Protein AF-A0A819N882-F1 (afdb_monomer)

pLDDT: mean 78.44, std 17.98, range [22.97, 98.25]

Structure (mmCIF, N/CA/C/O backbone):
data_AF-A0A819N882-F1
#
_entry.id   AF-A0A819N882-F1
#
loop_
_atom_site.group_PDB
_atom_site.id
_atom_site.type_symbol
_atom_site.label_atom_id
_atom_site.label_alt_id
_atom_site.label_comp_id
_atom_site.label_asym_id
_atom_site.label_entity_id
_atom_site.label_seq_id
_atom_site.pdbx_PDB_ins_code
_atom_site.Cartn_x
_atom_site.Cartn_y
_atom_site.Cartn_z
_atom_site.occupancy
_atom_site.B_iso_or_equiv
_atom_site.auth_seq_id
_atom_site.auth_comp_id
_atom_site.auth_asym_id
_atom_site.auth_atom_id
_atom_site.pdbx_PDB_model_num
ATOM 1 N N . MET A 1 1 ? -9.195 -19.813 4.297 1.00 57.97 1 MET A N 1
ATOM 2 C CA . MET A 1 1 ? -9.109 -19.210 5.647 1.00 57.97 1 MET A CA 1
ATOM 3 C C . MET A 1 1 ? -8.826 -17.709 5.581 1.00 57.97 1 MET A C 1
ATOM 5 O O . MET A 1 1 ? -9.577 -16.969 6.198 1.00 57.97 1 MET A O 1
ATOM 9 N N . ALA A 1 2 ? -7.842 -17.235 4.798 1.00 66.06 2 ALA A N 1
ATOM 10 C CA . ALA A 1 2 ? -7.566 -15.794 4.659 1.00 66.06 2 ALA A CA 1
ATOM 11 C C . ALA A 1 2 ? -8.771 -14.936 4.211 1.00 66.06 2 ALA A C 1
ATOM 13 O O . ALA A 1 2 ? -8.991 -13.882 4.794 1.00 66.06 2 ALA A O 1
ATOM 14 N N . HIS A 1 3 ? -9.612 -15.369 3.263 1.00 70.88 3 HIS A N 1
ATOM 15 C CA . HIS A 1 3 ? -10.780 -14.559 2.854 1.00 70.88 3 HIS A CA 1
ATOM 16 C C . HIS A 1 3 ? -11.745 -14.246 4.013 1.00 70.88 3 HIS A C 1
ATOM 18 O O . HIS A 1 3 ? -12.252 -13.133 4.123 1.00 70.88 3 HIS A O 1
ATOM 24 N N . TYR A 1 4 ? -11.980 -15.214 4.908 1.00 74.62 4 TYR A N 1
ATOM 25 C CA . TYR A 1 4 ? -12.870 -15.045 6.058 1.00 74.62 4 TYR A CA 1
ATOM 26 C C . TYR A 1 4 ? -12.311 -14.001 7.028 1.00 74.62 4 TYR A C 1
ATOM 28 O O . TYR A 1 4 ? -13.056 -13.189 7.573 1.00 74.62 4 TYR A O 1
ATOM 36 N N . ILE A 1 5 ? -10.984 -13.993 7.179 1.00 75.94 5 ILE A N 1
ATOM 37 C CA . ILE A 1 5 ? -10.234 -13.035 7.990 1.00 75.94 5 ILE A CA 1
ATOM 38 C C . ILE A 1 5 ? -10.440 -11.612 7.464 1.00 75.94 5 ILE A C 1
ATOM 40 O O . ILE A 1 5 ? -10.918 -10.757 8.209 1.00 75.94 5 ILE A O 1
ATOM 44 N N . TYR A 1 6 ? -10.150 -11.373 6.183 1.00 81.06 6 TYR A N 1
ATOM 45 C CA . TYR A 1 6 ? -10.318 -10.054 5.567 1.00 81.06 6 TYR A CA 1
ATOM 46 C C . TYR A 1 6 ? -11.762 -9.562 5.665 1.00 81.06 6 TYR A C 1
ATOM 48 O O . TYR A 1 6 ? -11.994 -8.449 6.126 1.00 81.06 6 TYR A O 1
ATOM 56 N N . ARG A 1 7 ? -12.744 -10.418 5.355 1.00 82.62 7 ARG A N 1
ATOM 57 C CA . ARG A 1 7 ? -14.161 -10.041 5.443 1.00 82.62 7 ARG A CA 1
ATOM 58 C C . ARG A 1 7 ? -14.577 -9.644 6.861 1.00 82.62 7 ARG A C 1
ATOM 60 O O . ARG A 1 7 ? -15.365 -8.721 7.025 1.00 82.62 7 ARG A O 1
ATOM 67 N N . LYS A 1 8 ? -14.078 -10.328 7.895 1.00 83.25 8 LYS A N 1
ATOM 68 C CA . LYS A 1 8 ? -14.374 -9.958 9.288 1.00 83.25 8 LYS A CA 1
ATOM 69 C C . LYS A 1 8 ? -13.733 -8.630 9.675 1.00 83.25 8 LYS A C 1
ATOM 71 O O . LYS A 1 8 ? -14.402 -7.835 10.320 1.00 83.25 8 LYS A O 1
ATOM 76 N N . ILE A 1 9 ? -12.495 -8.378 9.249 1.00 84.94 9 ILE A N 1
ATOM 77 C CA . ILE A 1 9 ? -11.805 -7.104 9.494 1.00 84.94 9 ILE A CA 1
ATOM 78 C C . ILE A 1 9 ? -12.543 -5.949 8.807 1.00 84.94 9 ILE A C 1
ATOM 80 O O . ILE A 1 9 ? -12.793 -4.930 9.435 1.00 84.94 9 ILE A O 1
ATOM 84 N N . PHE A 1 10 ? -12.940 -6.120 7.545 1.00 86.75 10 PHE A N 1
ATOM 85 C CA . PHE A 1 10 ? -13.600 -5.074 6.752 1.00 86.75 10 PHE A CA 1
ATOM 86 C C . PHE A 1 10 ? -15.014 -4.735 7.233 1.00 86.75 10 PHE A C 1
ATOM 88 O O . PHE A 1 10 ? -15.535 -3.681 6.899 1.00 86.75 10 PHE A O 1
ATOM 95 N N . LYS A 1 11 ? -15.623 -5.587 8.065 1.00 87.94 11 LYS A N 1
ATOM 96 C CA . LYS A 1 11 ? -16.906 -5.305 8.728 1.00 87.94 11 LYS A CA 1
ATOM 97 C C . LYS A 1 11 ? -16.775 -4.479 10.010 1.00 87.94 11 LYS A C 1
ATOM 99 O O . LYS A 1 11 ? -17.790 -4.145 10.617 1.00 87.94 11 LYS A O 1
ATOM 104 N N . LEU A 1 12 ? -15.558 -4.182 10.461 1.00 83.50 12 LEU A N 1
ATOM 105 C CA . LEU A 1 12 ? -15.331 -3.384 11.662 1.00 83.50 12 LEU A CA 1
ATOM 106 C C . LEU A 1 12 ? -15.483 -1.898 11.323 1.00 83.50 12 LEU A C 1
ATOM 108 O O . LEU A 1 12 ? -14.520 -1.249 10.932 1.00 83.50 12 LEU A O 1
ATOM 112 N N . SER A 1 13 ? -16.689 -1.362 11.510 1.00 83.75 13 SER A N 1
ATOM 113 C CA . SER A 1 13 ? -17.080 -0.001 11.104 1.00 83.75 13 SER A CA 1
ATOM 114 C C . SER A 1 13 ? -16.329 1.144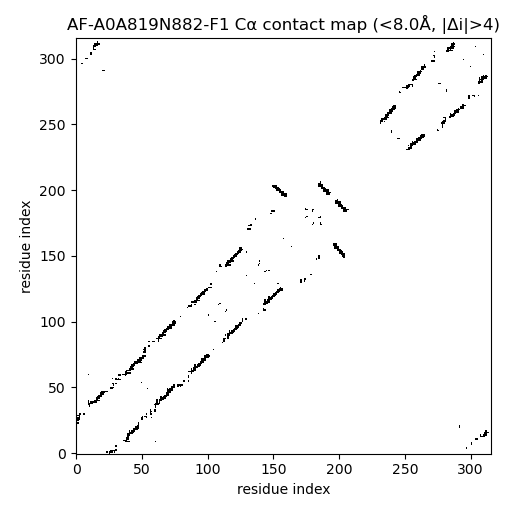 11.792 1.00 83.75 13 SER A C 1
ATOM 116 O O . SER A 1 13 ? -16.436 2.289 11.364 1.00 83.75 13 SER A O 1
ATOM 118 N N . ALA A 1 14 ? -15.614 0.868 12.883 1.00 80.25 14 ALA A N 1
ATOM 119 C CA . ALA A 1 14 ? -14.798 1.866 13.570 1.00 80.25 14 ALA A CA 1
ATOM 120 C C . ALA A 1 14 ? -13.316 1.820 13.160 1.00 80.25 14 ALA A C 1
ATOM 122 O O . ALA A 1 14 ? -12.533 2.700 13.524 1.00 80.25 14 ALA A O 1
ATOM 123 N N . LEU A 1 15 ? -12.907 0.798 12.402 1.00 82.12 15 LEU A N 1
ATOM 124 C CA . LEU A 1 15 ? -11.513 0.595 12.045 1.00 82.12 15 LEU A CA 1
ATOM 125 C C . LEU A 1 15 ? -11.148 1.490 10.858 1.00 82.12 15 LEU A C 1
ATOM 127 O O . LEU A 1 15 ? -11.418 1.150 9.711 1.00 82.12 15 LEU A O 1
ATOM 131 N N . LYS A 1 16 ? -10.508 2.628 11.134 1.00 86.69 16 LYS A N 1
ATOM 132 C CA . LYS A 1 16 ? -10.004 3.553 10.099 1.00 86.69 16 LYS A CA 1
ATOM 133 C C . LYS A 1 16 ? -8.600 3.222 9.604 1.00 86.69 16 LYS A C 1
ATOM 135 O O . LYS A 1 16 ? -8.236 3.535 8.479 1.00 86.69 16 LYS A O 1
ATOM 140 N N . PHE A 1 17 ? -7.799 2.575 10.437 1.00 86.94 17 PHE A N 1
ATOM 141 C CA . PHE A 1 17 ? -6.416 2.234 10.134 1.00 86.94 17 PHE A CA 1
ATOM 142 C C . PHE A 1 17 ? -6.232 0.739 10.364 1.00 86.94 17 PHE A C 1
ATOM 144 O O . PHE A 1 17 ? -6.606 0.212 11.407 1.00 86.94 17 PHE A O 1
ATOM 151 N N . CYS A 1 18 ? -5.652 0.030 9.406 1.00 85.50 18 CYS A N 1
ATOM 152 C CA . CYS A 1 18 ? -5.466 -1.406 9.491 1.00 85.50 18 CYS A CA 1
ATOM 153 C C . CYS A 1 18 ? -4.083 -1.787 8.974 1.00 85.50 18 CYS A C 1
ATOM 155 O O . CYS A 1 18 ? -3.717 -1.498 7.836 1.00 85.50 18 CYS A O 1
ATOM 157 N N . LYS A 1 19 ? -3.301 -2.469 9.812 1.00 87.81 19 LYS A N 1
ATOM 158 C CA . LYS A 1 19 ? -2.005 -3.024 9.429 1.00 87.81 19 LYS A CA 1
ATOM 159 C C . LYS A 1 19 ? -2.011 -4.525 9.650 1.00 87.81 19 LYS A C 1
ATOM 161 O O . LYS A 1 19 ? -2.085 -4.988 10.783 1.00 87.81 19 LYS A O 1
ATOM 166 N N . ILE A 1 20 ? -1.891 -5.271 8.563 1.00 82.12 20 ILE A N 1
ATOM 167 C CA . ILE A 1 20 ? -2.005 -6.721 8.543 1.00 82.12 20 ILE A CA 1
ATOM 168 C C . ILE A 1 20 ? -0.618 -7.328 8.328 1.00 82.12 20 ILE A C 1
ATOM 170 O O . ILE A 1 20 ? 0.052 -7.066 7.326 1.00 82.12 20 ILE A O 1
ATOM 174 N N . LEU A 1 21 ? -0.188 -8.136 9.296 1.00 79.19 21 LEU A N 1
ATOM 175 C CA . LEU A 1 21 ? 1.043 -8.920 9.268 1.00 79.19 21 LEU A CA 1
ATOM 176 C C . LEU A 1 21 ? 0.696 -10.334 9.733 1.00 79.19 21 LEU A C 1
ATOM 178 O O . LEU A 1 21 ? 0.565 -10.564 10.931 1.00 79.19 21 LEU A O 1
ATOM 182 N N . PHE A 1 22 ? 0.541 -11.275 8.808 1.00 69.62 22 PHE A N 1
ATOM 183 C CA . PHE A 1 22 ? 0.444 -12.687 9.175 1.00 69.62 22 PHE A CA 1
ATOM 184 C C . PHE A 1 22 ? 0.958 -13.572 8.044 1.00 69.62 22 PHE A C 1
ATOM 186 O O . PHE A 1 22 ? 0.664 -13.345 6.880 1.00 69.62 22 PHE A O 1
ATOM 193 N N . GLU A 1 23 ? 1.708 -14.616 8.361 1.00 61.41 23 GLU A N 1
ATOM 194 C CA . GLU A 1 23 ? 2.177 -15.566 7.354 1.00 61.41 23 GLU A CA 1
ATOM 195 C C . GLU A 1 23 ? 1.031 -16.511 6.972 1.00 61.41 23 GLU A C 1
ATOM 197 O O . GLU A 1 23 ? 0.845 -17.563 7.578 1.00 61.41 23 GLU A O 1
ATOM 202 N N . THR A 1 24 ? 0.212 -16.146 5.983 1.00 59.84 24 THR A N 1
ATOM 203 C CA . THR A 1 24 ? -0.726 -17.104 5.385 1.00 59.84 24 THR A CA 1
ATOM 204 C C . THR A 1 24 ? -0.191 -17.617 4.069 1.00 59.84 24 THR A C 1
ATOM 206 O O . THR A 1 24 ? 0.003 -16.850 3.132 1.00 59.84 24 THR A O 1
ATOM 209 N N . LYS A 1 25 ? -0.090 -18.944 3.968 1.00 56.81 25 LYS A N 1
ATOM 210 C CA . LYS A 1 25 ? 0.049 -19.645 2.685 1.00 56.81 25 LYS A CA 1
ATOM 211 C C . LYS A 1 25 ? -1.216 -19.558 1.816 1.00 56.81 25 LYS A C 1
ATOM 213 O O . LYS A 1 25 ? -1.176 -19.951 0.662 1.00 56.81 25 LYS A O 1
ATOM 218 N N . SER A 1 26 ? -2.349 -19.112 2.374 1.00 55.88 26 SER A N 1
ATOM 219 C CA . SER A 1 26 ? -3.623 -19.023 1.652 1.00 55.88 26 SER A CA 1
ATOM 220 C C . SER A 1 26 ? -3.826 -17.647 1.021 1.00 55.88 26 SER A C 1
ATOM 222 O O . SER A 1 26 ? -3.850 -16.650 1.746 1.00 55.88 26 SER A O 1
ATOM 224 N N . ASN A 1 27 ? -4.046 -17.630 -0.290 1.00 57.09 27 ASN A N 1
ATOM 225 C CA . ASN A 1 27 ? -4.221 -16.431 -1.105 1.00 57.09 27 ASN A CA 1
ATOM 226 C C . ASN A 1 27 ? -5.558 -15.701 -0.851 1.00 57.09 27 ASN A C 1
ATOM 228 O O . ASN A 1 27 ? -6.540 -16.296 -0.386 1.00 57.09 27 ASN A O 1
ATOM 232 N N . ILE A 1 28 ? -5.599 -14.407 -1.197 1.00 62.56 28 ILE A N 1
ATOM 233 C CA . ILE A 1 28 ? -6.812 -13.560 -1.178 1.00 62.56 28 ILE A CA 1
ATOM 234 C C . ILE A 1 28 ? -7.793 -13.932 -2.295 1.00 62.56 28 ILE A C 1
ATOM 236 O O . ILE A 1 28 ? -8.952 -13.550 -2.221 1.00 62.56 28 ILE A O 1
ATOM 240 N N . ASP A 1 29 ? -7.398 -14.764 -3.254 1.00 59.69 29 ASP A N 1
ATOM 241 C CA . ASP A 1 29 ? -8.157 -15.145 -4.459 1.00 59.69 29 ASP A CA 1
ATOM 242 C C . ASP A 1 29 ? -9.584 -15.675 -4.169 1.00 59.69 29 ASP A C 1
ATOM 244 O O . ASP A 1 29 ? -10.457 -15.691 -5.036 1.00 59.69 29 ASP A O 1
ATOM 248 N N . SER A 1 30 ? -9.857 -16.064 -2.917 1.00 66.25 30 SER A N 1
ATOM 249 C CA . SER A 1 30 ? -11.175 -16.494 -2.427 1.00 66.25 30 SER A CA 1
ATOM 250 C C . SER A 1 30 ? -12.065 -15.386 -1.837 1.00 66.25 30 SER A C 1
ATOM 252 O O . SER A 1 30 ? -13.160 -15.690 -1.365 1.00 66.25 30 SER A O 1
ATOM 254 N N . LEU A 1 31 ? -11.641 -14.117 -1.827 1.00 68.69 31 LEU A N 1
ATOM 255 C CA . LEU A 1 31 ? -12.490 -13.000 -1.405 1.00 68.69 31 LEU A CA 1
ATOM 256 C C . LEU A 1 31 ? -13.556 -12.760 -2.492 1.00 68.69 31 LEU A C 1
ATOM 258 O O . LEU A 1 31 ? -13.184 -12.577 -3.655 1.00 68.69 31 LEU A O 1
ATOM 262 N N . PRO A 1 32 ? -14.861 -12.800 -2.176 1.00 72.44 32 PRO A N 1
ATOM 263 C CA . PRO A 1 32 ? -15.880 -12.366 -3.127 1.00 72.44 32 PRO A CA 1
ATOM 264 C C . PRO A 1 32 ? -15.749 -10.856 -3.382 1.00 72.44 32 PRO A C 1
ATOM 266 O O . PRO A 1 32 ? -15.031 -10.167 -2.663 1.00 72.44 32 PRO A O 1
ATOM 269 N N . MET A 1 33 ? -16.432 -10.339 -4.402 1.00 75.38 33 MET A N 1
ATOM 270 C CA . MET A 1 33 ? -16.606 -8.889 -4.535 1.00 75.38 33 MET A CA 1
ATOM 271 C C . MET A 1 33 ? -17.480 -8.349 -3.397 1.00 75.38 33 MET A C 1
ATOM 273 O O . MET A 1 33 ? -18.282 -9.088 -2.811 1.00 75.38 33 MET A O 1
ATOM 277 N N . SER A 1 34 ? -17.323 -7.066 -3.068 1.00 75.81 34 SER A N 1
ATOM 278 C CA . SER A 1 34 ? -18.211 -6.418 -2.108 1.00 75.81 34 SER A CA 1
ATOM 279 C C . SER A 1 34 ? -19.636 -6.338 -2.680 1.00 75.81 34 SER A C 1
ATOM 281 O O . SER A 1 34 ? -19.873 -5.832 -3.772 1.00 75.81 34 SER A O 1
ATOM 283 N N . ASN A 1 35 ? -20.614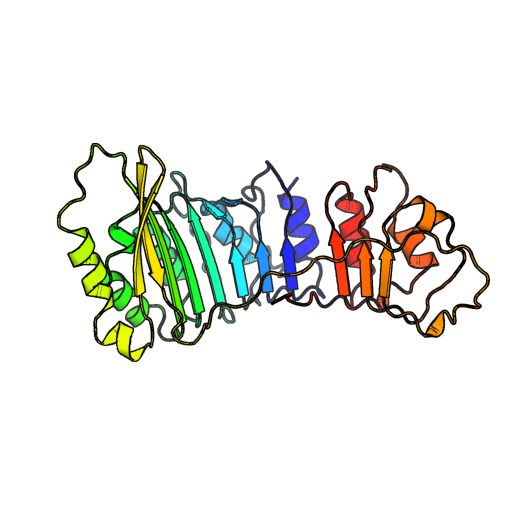 -6.851 -1.929 1.00 76.44 35 ASN A N 1
ATOM 284 C CA . ASN A 1 35 ? -22.038 -6.678 -2.233 1.00 76.44 35 ASN A CA 1
ATOM 285 C C . ASN A 1 35 ? -22.577 -5.503 -1.401 1.00 76.44 35 ASN A C 1
ATOM 287 O O . ASN A 1 35 ? -23.413 -5.708 -0.523 1.00 76.44 35 ASN A O 1
ATOM 291 N N . ASN A 1 36 ? -22.026 -4.300 -1.607 1.00 74.31 36 ASN A N 1
ATOM 292 C CA . ASN A 1 36 ? -22.302 -3.082 -0.820 1.00 74.31 36 ASN A CA 1
ATOM 293 C C . ASN A 1 36 ? -21.905 -3.162 0.672 1.00 74.31 36 ASN A C 1
ATOM 295 O O . ASN A 1 36 ? -22.331 -2.347 1.487 1.00 74.31 36 ASN A O 1
ATOM 299 N N . GLU A 1 37 ? -21.081 -4.144 1.050 1.00 81.31 37 GLU A N 1
ATOM 300 C CA . GLU A 1 37 ? -20.450 -4.210 2.372 1.00 81.31 37 GLU A CA 1
ATOM 301 C C . GLU A 1 37 ? -19.131 -3.420 2.316 1.00 81.31 37 GLU A C 1
ATOM 303 O O . GLU A 1 37 ? -18.080 -4.007 2.060 1.00 81.31 37 GLU A O 1
ATOM 308 N N . TYR A 1 38 ? -19.181 -2.099 2.511 1.00 88.38 38 TYR A N 1
ATOM 309 C CA . TYR A 1 38 ? -17.984 -1.248 2.516 1.00 88.38 38 TYR A CA 1
ATOM 310 C C . TYR A 1 38 ? -17.341 -1.161 3.902 1.00 88.38 38 TYR A C 1
ATOM 312 O O . TYR A 1 38 ? -18.007 -1.210 4.937 1.00 88.38 38 TYR A O 1
ATOM 320 N N . SER A 1 39 ? -16.021 -1.035 3.901 1.00 89.81 39 SER A N 1
ATOM 321 C CA . SER A 1 39 ? -15.175 -0.895 5.076 1.00 89.81 39 SER A CA 1
ATOM 322 C C . SER A 1 39 ? -14.885 0.574 5.356 1.00 89.81 39 SER A C 1
ATOM 324 O O . SER A 1 39 ? -14.596 1.333 4.437 1.00 89.81 39 SER A O 1
ATOM 326 N N . SER A 1 40 ? -14.837 0.944 6.635 1.00 90.75 40 SER A N 1
ATOM 327 C CA . SER A 1 40 ? -14.436 2.281 7.099 1.00 90.75 40 SER A CA 1
ATOM 328 C C . SER A 1 40 ? -12.922 2.534 7.053 1.00 90.75 40 SER A C 1
ATOM 330 O O . SER A 1 40 ? -12.448 3.531 7.597 1.00 90.75 40 SER A O 1
ATOM 332 N N . ILE A 1 41 ? -12.134 1.592 6.525 1.00 92.38 41 ILE A N 1
ATOM 333 C CA . ILE A 1 41 ? -10.670 1.674 6.538 1.00 92.38 41 ILE A CA 1
ATOM 334 C C . ILE A 1 41 ? -10.206 2.747 5.550 1.00 92.38 41 ILE A C 1
ATOM 336 O O . ILE A 1 41 ? -10.303 2.583 4.339 1.00 92.38 41 ILE A O 1
ATOM 340 N N . GLU A 1 42 ? -9.594 3.792 6.093 1.00 95.19 42 GLU A N 1
ATOM 341 C CA . GLU A 1 42 ? -8.956 4.883 5.362 1.00 95.19 42 GLU A CA 1
ATOM 342 C C . GLU A 1 42 ? -7.462 4.590 5.104 1.00 95.19 42 GLU A C 1
ATOM 344 O O . GLU A 1 42 ? -6.896 5.034 4.110 1.00 95.19 42 GLU A O 1
ATOM 349 N N . HIS A 1 43 ? -6.796 3.808 5.961 1.00 94.62 43 HIS A N 1
ATOM 350 C CA . HIS A 1 43 ? -5.368 3.490 5.832 1.00 94.62 43 HIS A CA 1
ATOM 351 C C . HIS A 1 43 ? -5.126 1.987 5.947 1.00 94.62 43 HIS A C 1
ATOM 353 O O . HIS A 1 43 ? -5.267 1.412 7.028 1.00 94.62 43 HIS A O 1
ATOM 359 N N . LEU A 1 44 ? -4.698 1.343 4.863 1.00 93.44 44 LEU A N 1
ATOM 360 C CA . LEU A 1 44 ? -4.443 -0.093 4.821 1.00 93.44 44 LEU A CA 1
ATOM 361 C C . LEU A 1 44 ? -2.976 -0.392 4.519 1.00 93.44 44 LEU A C 1
ATOM 363 O O . LEU A 1 44 ? -2.442 0.003 3.487 1.00 93.44 44 LEU A O 1
ATOM 367 N N . ALA A 1 45 ? -2.332 -1.169 5.387 1.00 92.12 45 ALA A N 1
ATOM 368 C CA . ALA A 1 45 ? -0.990 -1.689 5.170 1.00 92.12 45 ALA A CA 1
ATOM 369 C C . ALA A 1 45 ? -0.968 -3.218 5.279 1.00 92.12 45 ALA A C 1
ATOM 371 O O . ALA A 1 45 ? -1.063 -3.761 6.377 1.00 92.12 45 ALA A O 1
ATOM 372 N N . ILE A 1 46 ? -0.779 -3.925 4.168 1.00 88.81 46 ILE A N 1
ATOM 373 C CA . ILE A 1 46 ? -0.648 -5.385 4.145 1.00 88.81 46 ILE A CA 1
ATOM 374 C C . ILE A 1 46 ? 0.814 -5.748 3.905 1.00 88.81 46 ILE A C 1
ATOM 376 O O . ILE A 1 46 ? 1.412 -5.399 2.888 1.00 88.81 46 ILE A O 1
ATOM 380 N N . LYS A 1 47 ? 1.412 -6.464 4.859 1.00 86.69 47 LYS A N 1
ATOM 381 C CA . LYS A 1 47 ? 2.800 -6.932 4.756 1.00 86.69 47 LYS A CA 1
ATOM 382 C C . LYS A 1 47 ? 2.949 -8.310 4.109 1.00 86.69 47 LYS A C 1
ATOM 384 O O . LYS A 1 47 ? 4.073 -8.792 3.983 1.00 86.69 47 LYS A O 1
ATOM 389 N N . ASN A 1 48 ? 1.838 -8.917 3.727 1.00 84.50 48 ASN A N 1
ATOM 390 C CA . ASN A 1 48 ? 1.781 -10.210 3.065 1.00 84.50 48 ASN A CA 1
ATOM 391 C C . ASN A 1 48 ? 1.804 -10.028 1.545 1.00 84.50 48 ASN A C 1
ATOM 393 O O . ASN A 1 48 ? 1.647 -8.912 1.047 1.00 84.50 48 ASN A O 1
ATOM 397 N N . THR A 1 49 ? 1.958 -11.138 0.832 1.00 85.81 49 THR A N 1
ATOM 398 C CA . THR A 1 49 ? 1.822 -11.178 -0.623 1.00 85.81 49 THR A CA 1
ATOM 399 C C . THR A 1 49 ? 0.356 -11.132 -1.028 1.00 85.81 49 THR A C 1
ATOM 401 O O . THR A 1 49 ? -0.444 -11.943 -0.561 1.00 85.81 49 THR A O 1
ATOM 404 N N . ILE A 1 50 ? 0.020 -10.183 -1.899 1.00 86.62 50 ILE A N 1
ATOM 405 C CA . ILE A 1 50 ? -1.272 -10.071 -2.573 1.00 86.62 50 ILE A CA 1
ATOM 406 C C . ILE A 1 50 ? -1.058 -10.391 -4.045 1.00 86.62 50 ILE A C 1
ATOM 408 O O . ILE A 1 50 ? -0.111 -9.884 -4.641 1.00 86.62 50 ILE A O 1
ATOM 412 N N . TYR A 1 51 ? -1.911 -11.221 -4.635 1.00 87.44 51 TYR A N 1
ATOM 413 C CA . TYR A 1 51 ? -1.868 -11.448 -6.075 1.00 87.44 51 TYR A CA 1
ATOM 414 C C . TYR A 1 51 ? -2.602 -10.333 -6.806 1.00 87.44 51 TYR A C 1
ATOM 416 O O . TYR A 1 51 ? -3.577 -9.769 -6.307 1.00 87.44 51 TYR A O 1
ATOM 424 N N . PHE A 1 52 ? -2.091 -9.987 -7.980 1.00 87.38 52 PHE A N 1
ATOM 425 C CA . PHE A 1 52 ? -2.572 -8.860 -8.764 1.00 87.38 52 PHE A CA 1
ATOM 426 C C . PHE A 1 52 ? -4.046 -9.004 -9.175 1.00 87.38 52 PHE A C 1
ATOM 428 O O . PHE A 1 52 ? -4.791 -8.031 -9.158 1.00 87.38 52 PHE A O 1
ATOM 435 N N . ASP A 1 53 ? -4.498 -10.220 -9.471 1.00 84.56 53 ASP A N 1
ATOM 436 C CA . ASP A 1 53 ? -5.891 -10.551 -9.798 1.00 84.56 53 ASP A CA 1
ATOM 437 C C . ASP A 1 53 ? -6.853 -10.426 -8.600 1.00 84.56 53 ASP A C 1
ATOM 439 O O . ASP A 1 53 ? -8.049 -10.191 -8.774 1.00 84.56 53 ASP A O 1
ATOM 443 N N . ALA A 1 54 ? -6.340 -10.526 -7.374 1.00 84.69 54 ALA A N 1
ATOM 444 C CA . ALA A 1 54 ? -7.109 -10.321 -6.153 1.00 84.69 54 ALA A CA 1
ATOM 445 C C . ALA A 1 54 ? -7.206 -8.842 -5.732 1.00 84.69 54 ALA A C 1
ATOM 447 O O . ALA A 1 54 ? -7.963 -8.518 -4.811 1.00 84.69 54 ALA A O 1
ATOM 448 N N . LEU A 1 55 ? -6.455 -7.942 -6.378 1.00 88.44 55 LEU A N 1
ATOM 449 C CA . LEU A 1 55 ? -6.389 -6.531 -6.000 1.00 88.44 55 LEU A CA 1
ATOM 450 C C . LEU A 1 55 ? -7.739 -5.827 -6.171 1.00 88.44 55 LEU A C 1
ATOM 452 O O . LEU A 1 55 ? -8.187 -5.162 -5.243 1.00 88.44 55 LEU A O 1
ATOM 456 N N . ASP A 1 56 ? -8.421 -6.031 -7.300 1.00 87.12 56 ASP A N 1
ATOM 457 C CA . ASP A 1 56 ? -9.728 -5.409 -7.553 1.00 87.12 56 ASP A CA 1
ATOM 458 C C . ASP A 1 56 ? -10.759 -5.850 -6.491 1.00 87.12 56 ASP A C 1
ATOM 460 O O . ASP A 1 56 ? -11.498 -5.040 -5.933 1.00 87.12 56 ASP A O 1
ATOM 464 N N . ARG A 1 57 ? -10.741 -7.131 -6.096 1.00 86.69 57 ARG A N 1
ATOM 465 C CA . ARG A 1 57 ? -11.603 -7.641 -5.016 1.00 86.69 57 ARG A CA 1
ATOM 466 C C . ARG A 1 57 ? -11.288 -6.986 -3.684 1.00 86.69 57 ARG A C 1
ATOM 468 O O . ARG A 1 57 ? -12.210 -6.585 -2.985 1.00 86.69 57 ARG A O 1
ATOM 475 N N . LEU A 1 58 ? -10.008 -6.852 -3.338 1.00 89.31 58 LEU A N 1
ATOM 476 C CA . LEU A 1 58 ? -9.579 -6.168 -2.119 1.00 89.31 58 LEU A CA 1
ATOM 477 C C . LEU A 1 58 ? -10.070 -4.713 -2.095 1.00 89.31 58 LEU A C 1
ATOM 479 O O . LEU A 1 58 ? -10.652 -4.283 -1.102 1.00 89.31 58 LEU A O 1
ATOM 483 N N . LEU A 1 59 ? -9.853 -3.980 -3.188 1.00 90.44 59 LEU A N 1
ATOM 484 C CA . LEU A 1 59 ? -10.198 -2.564 -3.303 1.00 90.44 59 LEU A CA 1
ATOM 485 C C . LEU A 1 59 ? -11.712 -2.327 -3.323 1.00 90.44 59 LEU A C 1
ATOM 487 O O . LEU A 1 59 ? -12.159 -1.310 -2.804 1.00 90.44 59 LEU A O 1
ATOM 491 N N . SER A 1 60 ? -12.512 -3.286 -3.801 1.00 89.44 60 SER A N 1
ATOM 492 C CA . SER A 1 60 ? -13.980 -3.176 -3.804 1.00 89.44 60 SER A CA 1
ATOM 493 C C . SER A 1 60 ? -14.599 -2.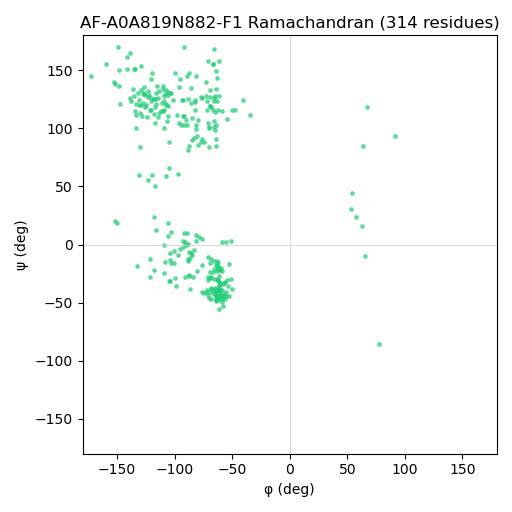982 -2.410 1.00 89.44 60 SER A C 1
ATOM 495 O O . SER A 1 60 ? -15.704 -2.455 -2.291 1.00 89.44 60 SER A O 1
ATOM 497 N N . TYR A 1 61 ? -13.903 -3.382 -1.341 1.00 90.94 61 TYR A N 1
ATOM 498 C CA . TYR A 1 61 ? -14.352 -3.173 0.039 1.00 90.94 61 TYR A CA 1
ATOM 499 C C . TYR A 1 61 ? -13.941 -1.812 0.613 1.00 90.94 61 TYR A C 1
ATOM 501 O O . TYR A 1 61 ? -14.384 -1.474 1.704 1.00 90.94 61 TYR A O 1
ATOM 509 N N . LEU A 1 62 ? -13.062 -1.060 -0.048 1.00 92.12 62 LEU A N 1
ATOM 510 C CA . LEU A 1 62 ? -12.283 0.024 0.557 1.00 92.12 62 LEU A CA 1
ATOM 511 C C . LEU A 1 62 ? -12.522 1.358 -0.170 1.00 92.12 62 LEU A C 1
ATOM 513 O O . LEU A 1 62 ? -11.583 1.997 -0.634 1.00 92.12 62 LEU A O 1
ATOM 517 N N . THR A 1 63 ? -13.778 1.783 -0.286 1.00 90.81 63 THR A N 1
ATOM 518 C CA . THR A 1 63 ? -14.157 3.012 -1.013 1.00 90.81 63 THR A CA 1
ATOM 519 C C . THR A 1 63 ? -13.634 4.293 -0.354 1.00 90.81 63 THR A C 1
ATOM 521 O O . THR A 1 63 ? -13.311 5.256 -1.044 1.00 90.81 63 THR A O 1
ATOM 524 N N . ASP A 1 64 ? -13.478 4.288 0.974 1.00 93.00 64 ASP A N 1
ATOM 525 C CA . ASP A 1 64 ? -12.968 5.429 1.751 1.00 93.00 64 ASP A CA 1
ATOM 526 C C . ASP A 1 64 ? -11.434 5.430 1.899 1.00 93.00 64 ASP A C 1
ATOM 528 O O . ASP A 1 64 ? -10.865 6.196 2.683 1.00 93.00 64 ASP A O 1
ATOM 532 N N . LEU A 1 65 ? -10.738 4.558 1.162 1.00 95.62 65 LEU A N 1
ATOM 533 C CA . LEU A 1 65 ? -9.300 4.376 1.294 1.00 95.62 65 LEU A CA 1
ATOM 534 C C . LEU A 1 65 ? -8.538 5.628 0.859 1.00 95.62 65 LEU A C 1
ATOM 536 O O . LEU A 1 65 ? -8.631 6.070 -0.281 1.00 95.62 65 LEU A O 1
ATOM 540 N N . ARG A 1 66 ? -7.714 6.149 1.765 1.00 96.88 66 ARG A N 1
ATOM 541 C CA . ARG A 1 66 ? -6.782 7.258 1.543 1.00 96.88 66 ARG A CA 1
ATOM 542 C C . ARG A 1 66 ? -5.366 6.780 1.293 1.00 96.88 66 ARG A C 1
ATOM 544 O O . ARG A 1 66 ? -4.638 7.386 0.512 1.00 96.88 66 ARG A O 1
ATOM 551 N N . GLN A 1 67 ? -4.963 5.706 1.972 1.00 97.31 67 GLN A N 1
ATOM 552 C CA . GLN A 1 67 ? -3.599 5.196 1.902 1.00 97.31 67 GLN A CA 1
ATOM 553 C C . GLN A 1 67 ? -3.558 3.680 1.758 1.00 97.31 67 GLN A C 1
ATOM 555 O O . GLN A 1 67 ? -4.097 2.951 2.592 1.00 97.31 67 GLN A O 1
ATOM 560 N N . LEU A 1 68 ? -2.831 3.204 0.748 1.00 96.69 68 LEU A N 1
ATOM 561 C CA . LEU A 1 68 ? -2.593 1.787 0.503 1.00 96.69 68 LEU A CA 1
ATOM 562 C C . LEU A 1 68 ? -1.100 1.471 0.536 1.00 96.69 68 LEU A C 1
ATOM 564 O O . LEU A 1 68 ? -0.311 2.038 -0.217 1.00 96.69 68 LEU A O 1
ATOM 568 N N . LYS A 1 69 ? -0.703 0.501 1.361 1.00 96.50 69 LYS A N 1
ATOM 569 C CA . LYS A 1 69 ? 0.664 -0.018 1.406 1.00 96.50 69 LYS A CA 1
ATOM 570 C C . LYS A 1 69 ? 0.687 -1.536 1.290 1.00 96.50 69 LYS A C 1
ATOM 572 O O . LYS A 1 69 ? 0.325 -2.231 2.236 1.00 96.50 69 LYS A O 1
ATOM 577 N N . LEU A 1 70 ? 1.177 -2.057 0.171 1.00 94.00 70 LEU A N 1
ATOM 578 C CA . LEU A 1 70 ? 1.356 -3.489 -0.063 1.00 94.00 70 LEU A CA 1
ATOM 579 C C . LEU A 1 70 ? 2.846 -3.823 -0.104 1.00 94.00 70 LEU A C 1
ATOM 581 O O . LEU A 1 70 ? 3.595 -3.282 -0.916 1.00 94.00 70 LEU A O 1
ATOM 585 N N . ARG A 1 71 ? 3.291 -4.725 0.779 1.00 91.12 71 ARG A N 1
ATOM 586 C CA . ARG A 1 71 ? 4.696 -5.165 0.803 1.00 91.12 71 ARG A CA 1
ATOM 587 C C . ARG A 1 71 ? 5.054 -6.036 -0.393 1.00 91.12 71 ARG A C 1
ATOM 589 O O . ARG A 1 71 ? 6.212 -6.026 -0.774 1.00 91.12 71 ARG A O 1
ATOM 596 N N . TYR A 1 72 ? 4.111 -6.802 -0.928 1.00 90.56 72 TYR A N 1
ATOM 597 C CA . TYR A 1 72 ? 4.321 -7.586 -2.137 1.00 90.56 72 TYR A CA 1
ATOM 598 C C . TYR A 1 72 ? 3.003 -7.658 -2.907 1.00 90.56 72 TYR A C 1
ATOM 600 O O . TYR A 1 72 ? 2.002 -8.138 -2.373 1.00 90.56 72 TYR A O 1
ATOM 608 N N . LEU A 1 73 ? 3.015 -7.179 -4.145 1.00 92.38 73 LEU A N 1
ATOM 609 C CA . LEU A 1 73 ? 1.959 -7.363 -5.130 1.00 92.38 73 LEU A CA 1
ATOM 610 C C . LEU A 1 73 ? 2.539 -8.225 -6.257 1.00 92.38 73 LEU A C 1
ATOM 612 O O . LEU A 1 73 ? 3.472 -7.792 -6.929 1.00 92.38 73 LEU A O 1
ATOM 616 N N . ALA A 1 74 ? 2.043 -9.451 -6.412 1.00 91.00 74 ALA A N 1
ATOM 617 C CA . ALA A 1 74 ? 2.620 -10.467 -7.291 1.00 91.00 74 ALA A CA 1
ATOM 618 C C . ALA A 1 74 ? 1.765 -10.711 -8.546 1.00 91.00 74 ALA A C 1
ATOM 620 O O . ALA A 1 74 ? 0.552 -10.887 -8.436 1.00 91.00 74 ALA A O 1
ATOM 621 N N . GLY A 1 75 ? 2.393 -10.755 -9.727 1.00 86.56 75 GLY A N 1
ATOM 622 C CA . GLY A 1 75 ? 1.710 -10.741 -11.032 1.00 86.56 75 GLY A CA 1
ATOM 623 C C . GLY A 1 75 ? 1.891 -11.960 -11.942 1.00 86.56 75 GLY A C 1
ATOM 624 O O . GLY A 1 75 ? 1.740 -11.821 -13.154 1.00 86.56 75 GLY A O 1
ATOM 625 N N . TYR A 1 76 ? 2.213 -13.148 -11.421 1.00 74.12 76 TYR A N 1
ATOM 626 C CA . TYR A 1 76 ? 2.501 -14.326 -12.255 1.00 74.12 76 TYR A CA 1
ATOM 627 C C . TYR A 1 76 ? 1.378 -14.662 -13.259 1.00 74.12 76 TYR A C 1
ATOM 629 O O . TYR A 1 76 ? 0.348 -15.214 -12.884 1.00 74.12 76 TYR A O 1
ATOM 637 N N . LYS A 1 77 ? 1.613 -14.413 -14.558 1.00 63.53 77 LYS A N 1
ATOM 638 C CA . LYS A 1 77 ? 0.716 -14.781 -15.679 1.00 63.53 77 LYS A CA 1
ATOM 639 C C . LYS A 1 77 ? -0.715 -14.216 -15.581 1.00 63.53 77 LYS A C 1
ATOM 641 O O . LYS A 1 77 ? -1.633 -14.774 -16.185 1.00 63.53 77 LYS A O 1
ATOM 646 N N . CYS A 1 78 ? -0.933 -13.123 -14.854 1.00 62.91 78 CYS A N 1
ATOM 647 C CA . CYS A 1 78 ? -2.285 -12.615 -14.632 1.00 62.91 78 CYS A CA 1
ATOM 648 C C . CYS A 1 78 ? -2.742 -11.688 -15.765 1.00 62.91 78 CYS A C 1
ATOM 650 O O . CYS A 1 78 ? -2.154 -10.637 -16.011 1.00 62.91 78 CYS A O 1
ATOM 652 N N . LYS A 1 79 ? -3.857 -12.044 -16.411 1.00 65.88 79 LYS A N 1
ATOM 653 C CA . LYS A 1 79 ? -4.697 -11.072 -17.118 1.00 65.88 79 LYS A CA 1
ATOM 654 C C . LYS A 1 79 ? -5.597 -10.425 -16.074 1.00 65.88 79 LYS A C 1
ATOM 656 O O . LYS A 1 79 ? -6.304 -11.139 -15.362 1.00 65.88 79 LYS A O 1
ATOM 661 N N . ARG A 1 80 ? -5.576 -9.097 -15.969 1.00 65.94 80 ARG A N 1
ATOM 662 C CA . ARG A 1 80 ? -6.521 -8.390 -15.105 1.00 65.94 80 ARG A CA 1
ATOM 663 C C . ARG A 1 80 ? -7.928 -8.662 -15.625 1.00 65.94 80 ARG A C 1
ATOM 665 O O . ARG A 1 80 ? -8.262 -8.299 -16.748 1.00 65.94 80 ARG A O 1
ATOM 672 N N . THR A 1 81 ? -8.738 -9.337 -14.822 1.00 62.50 81 THR A N 1
ATOM 673 C CA . THR A 1 81 ? -10.175 -9.422 -15.064 1.00 62.50 81 THR A CA 1
ATOM 674 C C . THR A 1 81 ? -10.775 -8.224 -14.354 1.00 62.50 81 THR A C 1
ATOM 676 O O . THR A 1 81 ? -11.180 -8.316 -13.202 1.00 62.50 81 THR A O 1
ATOM 679 N N . GLN A 1 82 ? -10.727 -7.056 -14.997 1.00 62.94 82 GLN A N 1
ATOM 680 C CA . GLN A 1 82 ? -11.375 -5.878 -14.435 1.00 62.94 82 GLN A CA 1
ATOM 681 C C . GLN A 1 82 ? -12.880 -6.149 -14.449 1.00 62.94 82 GLN A C 1
ATOM 683 O O . GLN A 1 82 ? -13.522 -6.140 -15.495 1.00 62.94 82 GLN A O 1
ATOM 688 N N . LEU A 1 83 ? -13.413 -6.516 -13.286 1.00 61.16 83 LEU A N 1
ATOM 689 C CA . LEU A 1 83 ? -14.792 -6.978 -13.158 1.00 61.16 83 LEU A CA 1
ATOM 690 C C . LEU A 1 83 ? -15.768 -5.801 -13.023 1.00 61.16 83 LEU A C 1
ATOM 692 O O . LEU A 1 83 ? -16.911 -5.948 -13.437 1.00 61.16 83 LEU A O 1
ATOM 696 N N . CYS A 1 84 ? -15.325 -4.653 -12.485 1.00 64.88 84 CYS A N 1
ATOM 697 C CA . CYS A 1 84 ? -16.073 -3.393 -12.344 1.00 64.88 84 CYS A CA 1
ATOM 698 C C . CYS A 1 84 ? -15.099 -2.203 -12.156 1.00 64.88 84 CYS A C 1
ATOM 700 O O . CYS A 1 84 ? -13.996 -2.419 -11.644 1.00 64.88 84 CYS A O 1
ATOM 702 N N . PRO A 1 85 ? -15.486 -0.959 -12.502 1.00 71.06 85 PRO A N 1
ATOM 703 C CA . PRO A 1 85 ? -14.766 0.237 -12.064 1.00 71.06 85 PRO A CA 1
ATOM 704 C C . PRO A 1 85 ? -14.843 0.350 -10.535 1.00 71.06 85 PRO A C 1
ATOM 706 O O . PRO A 1 85 ? -15.916 0.169 -9.960 1.00 71.06 85 PRO A O 1
ATOM 709 N N . ILE A 1 86 ? -13.718 0.630 -9.876 1.00 82.88 86 ILE A N 1
ATOM 710 C CA . ILE A 1 86 ? -13.664 0.837 -8.425 1.00 82.88 86 ILE A CA 1
ATOM 711 C C . ILE A 1 86 ? -13.376 2.311 -8.189 1.00 82.88 86 ILE A C 1
ATOM 713 O O . ILE A 1 86 ? -12.308 2.807 -8.541 1.00 82.88 86 ILE A O 1
ATOM 717 N N . GLU A 1 87 ? -14.328 3.017 -7.592 1.00 84.75 87 GLU A N 1
ATOM 718 C CA . GLU A 1 87 ? -14.148 4.425 -7.257 1.00 84.75 87 GLU A CA 1
ATOM 719 C C . GLU A 1 87 ? -13.329 4.563 -5.969 1.00 84.75 87 GLU A C 1
ATOM 721 O O . GLU A 1 87 ? -13.811 4.295 -4.869 1.00 84.75 87 GLU A O 1
ATOM 726 N N . LEU A 1 88 ? -12.073 4.990 -6.107 1.00 89.88 88 LEU A N 1
ATOM 727 C CA . LEU A 1 88 ? -11.155 5.264 -4.997 1.00 89.88 88 LEU A CA 1
ATOM 728 C C . LEU A 1 88 ? -10.955 6.775 -4.847 1.00 89.88 88 LEU A C 1
ATOM 730 O O . LEU A 1 88 ? -9.847 7.299 -4.954 1.00 89.88 88 LEU A O 1
ATOM 734 N N . ASN A 1 89 ? -12.061 7.486 -4.616 1.00 90.06 89 ASN A N 1
ATOM 735 C CA . ASN A 1 89 ? -12.137 8.950 -4.695 1.00 90.06 89 ASN A CA 1
ATOM 736 C C . ASN A 1 89 ? -11.217 9.686 -3.705 1.00 90.06 89 ASN A C 1
ATOM 738 O O . ASN A 1 89 ? -10.883 10.850 -3.921 1.00 90.06 89 ASN A O 1
ATOM 742 N N . TYR A 1 90 ? -10.799 9.019 -2.629 1.00 95.00 90 TYR A N 1
ATOM 743 C CA . TYR A 1 90 ? -9.968 9.609 -1.579 1.00 95.00 90 TYR A CA 1
ATOM 744 C C . TYR A 1 90 ? -8.526 9.098 -1.561 1.00 95.00 90 TYR A C 1
ATOM 746 O O . TYR A 1 90 ? -7.747 9.558 -0.722 1.00 95.00 90 TYR A O 1
ATOM 754 N N . LEU A 1 91 ? -8.159 8.178 -2.461 1.00 96.62 91 LEU A N 1
ATOM 755 C CA . LEU A 1 91 ? -6.856 7.520 -2.450 1.00 96.62 91 LEU A CA 1
ATOM 756 C C . LEU A 1 91 ? -5.754 8.495 -2.870 1.00 96.62 91 LEU A C 1
ATOM 758 O O . LEU A 1 91 ? -5.593 8.806 -4.048 1.00 96.62 91 LEU A O 1
ATOM 762 N N . SER A 1 92 ? -4.979 8.960 -1.891 1.00 97.56 92 SER A N 1
ATOM 763 C CA . SER A 1 92 ? -3.911 9.944 -2.073 1.00 97.56 92 SER A CA 1
ATOM 764 C C . SER A 1 92 ? -2.518 9.328 -2.029 1.00 97.56 92 SER A C 1
ATOM 766 O O . SER A 1 92 ? -1.620 9.830 -2.702 1.00 97.56 92 SER A O 1
ATOM 768 N N . ASP A 1 93 ? -2.309 8.259 -1.257 1.00 98.25 93 ASP A N 1
ATOM 769 C CA . ASP A 1 93 ? -0.986 7.662 -1.062 1.00 98.25 93 ASP A CA 1
ATOM 770 C C . ASP A 1 93 ? -0.969 6.173 -1.385 1.00 98.25 93 ASP A C 1
ATOM 772 O O . ASP A 1 93 ? -1.721 5.373 -0.824 1.00 98.25 93 ASP A O 1
ATOM 776 N N . ILE A 1 94 ? -0.016 5.779 -2.222 1.00 97.69 94 ILE A N 1
ATOM 777 C CA . ILE A 1 94 ? 0.179 4.395 -2.630 1.00 97.69 94 ILE A CA 1
ATOM 778 C C . ILE A 1 94 ? 1.635 3.999 -2.433 1.00 97.69 94 ILE A C 1
ATOM 780 O O . ILE A 1 94 ? 2.563 4.711 -2.813 1.00 97.69 94 ILE A O 1
ATOM 784 N N . SER A 1 95 ? 1.844 2.834 -1.826 1.00 97.69 95 SER A N 1
ATOM 785 C CA . SER A 1 95 ? 3.151 2.211 -1.673 1.00 97.69 95 SER A CA 1
ATOM 786 C C . SER A 1 95 ? 3.070 0.736 -2.043 1.00 97.69 95 SER A C 1
ATOM 788 O O . SER A 1 95 ? 2.451 -0.050 -1.329 1.00 97.69 95 SER A O 1
ATOM 790 N N . LEU A 1 96 ? 3.702 0.353 -3.146 1.00 96.94 96 LEU A N 1
ATOM 791 C CA . LEU A 1 96 ? 3.649 -1.001 -3.689 1.00 96.94 96 LEU A CA 1
ATOM 792 C C . LEU A 1 96 ? 5.065 -1.522 -3.893 1.00 96.94 96 LEU A C 1
ATOM 794 O O . LEU A 1 96 ? 5.905 -0.824 -4.449 1.00 96.94 96 LEU A O 1
ATOM 798 N N . LYS A 1 97 ? 5.325 -2.765 -3.496 1.00 95.75 97 LYS A N 1
ATOM 799 C CA . LYS A 1 97 ? 6.454 -3.514 -4.046 1.00 95.75 97 LYS A CA 1
ATOM 800 C C . LYS A 1 97 ? 5.916 -4.566 -5.012 1.00 95.75 97 LYS A C 1
ATOM 802 O O . LYS A 1 97 ? 5.217 -5.491 -4.602 1.00 95.75 97 LYS A O 1
ATOM 807 N N . LEU A 1 98 ? 6.185 -4.342 -6.287 1.00 95.44 98 LEU A N 1
ATOM 808 C CA . LEU A 1 98 ? 5.739 -5.111 -7.434 1.00 95.44 98 LEU A CA 1
ATOM 809 C C . LEU A 1 98 ? 6.711 -6.271 -7.650 1.00 95.44 98 LEU A C 1
ATOM 811 O O . LEU A 1 98 ? 7.922 -6.094 -7.553 1.00 95.44 98 LEU A O 1
ATOM 815 N N . VAL A 1 99 ? 6.174 -7.465 -7.878 1.00 92.75 99 VAL A N 1
ATOM 816 C CA . VAL A 1 99 ? 6.951 -8.695 -8.054 1.00 92.75 99 VAL A CA 1
ATOM 817 C C . VAL A 1 99 ? 6.375 -9.440 -9.254 1.00 92.75 99 VAL A C 1
ATOM 819 O O . VAL A 1 99 ? 5.211 -9.851 -9.231 1.00 92.75 99 VAL A O 1
ATOM 822 N N . PHE A 1 100 ? 7.164 -9.585 -10.320 1.00 91.25 100 PHE A N 1
ATOM 823 C CA . PHE A 1 100 ? 6.721 -10.154 -11.603 1.00 91.25 100 PHE A CA 1
ATOM 824 C C . PHE A 1 100 ? 5.482 -9.454 -12.195 1.00 91.25 100 PHE A C 1
ATOM 826 O O . PHE A 1 100 ? 4.540 -10.115 -12.634 1.00 91.25 100 PHE A O 1
ATOM 833 N N . ILE A 1 101 ? 5.450 -8.116 -12.172 1.00 92.31 101 ILE A N 1
ATOM 834 C CA . ILE A 1 101 ? 4.404 -7.305 -12.817 1.00 92.31 101 ILE A CA 1
ATOM 835 C C . ILE A 1 101 ? 5.049 -6.434 -13.886 1.00 92.31 101 ILE A C 1
ATOM 837 O O . ILE A 1 101 ? 5.764 -5.485 -13.564 1.00 92.31 101 ILE A O 1
ATOM 841 N N . TYR A 1 102 ? 4.736 -6.728 -15.145 1.00 92.38 102 TYR A N 1
ATOM 842 C CA . TYR A 1 102 ? 5.198 -5.925 -16.271 1.00 92.38 102 TYR A CA 1
ATOM 843 C C . TYR A 1 102 ? 4.632 -4.502 -16.237 1.00 92.38 102 TYR A C 1
ATOM 845 O O . TYR A 1 102 ? 3.501 -4.284 -15.785 1.00 92.38 102 TYR A O 1
ATOM 853 N N . PHE A 1 103 ? 5.395 -3.542 -16.753 1.00 93.94 103 PHE A N 1
ATOM 854 C CA . PHE A 1 103 ? 5.037 -2.128 -16.725 1.00 93.94 103 PHE A CA 1
ATOM 855 C C . PHE A 1 103 ? 3.690 -1.850 -17.383 1.00 93.94 103 PHE A C 1
ATOM 857 O O . PHE A 1 103 ? 2.877 -1.145 -16.807 1.00 93.94 103 PHE A O 1
ATOM 864 N N . ASN A 1 104 ? 3.389 -2.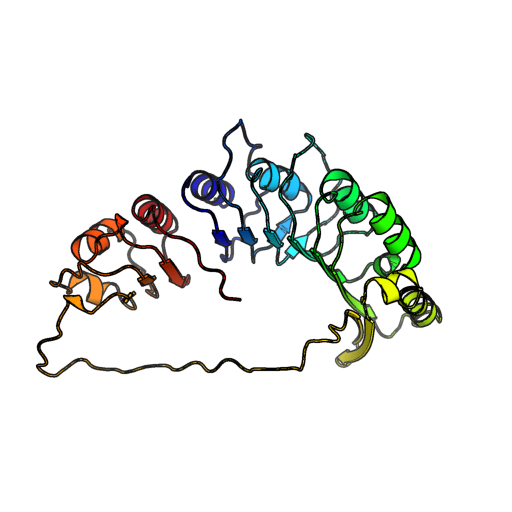460 -18.531 1.00 93.12 104 ASN A N 1
ATOM 865 C CA . ASN A 1 104 ? 2.110 -2.268 -19.225 1.00 93.12 104 ASN A CA 1
ATOM 866 C C . ASN A 1 104 ? 0.890 -2.704 -18.385 1.00 93.12 104 ASN A C 1
ATOM 868 O O . ASN A 1 104 ? -0.182 -2.104 -18.474 1.00 93.12 104 ASN A O 1
ATOM 872 N N . ILE A 1 105 ? 1.040 -3.738 -17.551 1.00 92.00 105 ILE A N 1
ATOM 873 C CA . ILE A 1 105 ? -0.012 -4.196 -16.634 1.00 92.00 105 ILE A CA 1
ATOM 874 C C . ILE A 1 105 ? -0.191 -3.178 -15.501 1.00 92.00 105 ILE A C 1
ATOM 876 O O . ILE A 1 105 ? -1.318 -2.840 -15.131 1.00 92.00 105 ILE A O 1
ATOM 880 N N . PHE A 1 106 ? 0.916 -2.674 -14.956 1.00 94.31 106 PHE A N 1
ATOM 881 C CA . PHE A 1 106 ? 0.895 -1.653 -13.914 1.00 94.31 106 PHE A CA 1
ATOM 882 C C . PHE A 1 106 ? 0.397 -0.289 -14.425 1.00 94.31 106 PHE A C 1
ATOM 884 O O . PHE A 1 106 ? -0.361 0.396 -13.743 1.00 94.31 106 PHE A O 1
ATOM 891 N N . GLU A 1 107 ? 0.748 0.077 -15.652 1.00 95.38 107 GLU A N 1
ATOM 892 C CA . GLU A 1 107 ? 0.265 1.261 -16.353 1.00 95.38 107 GLU A CA 1
ATOM 893 C C . GLU A 1 107 ? -1.262 1.239 -16.455 1.00 95.38 107 GLU A C 1
ATOM 895 O O . GLU A 1 107 ? -1.917 2.235 -16.154 1.00 95.38 107 GLU A O 1
ATOM 900 N N . GLN A 1 108 ? -1.848 0.091 -16.803 1.00 92.06 108 GLN A N 1
ATOM 901 C CA . GLN A 1 108 ? -3.301 -0.054 -16.815 1.00 92.06 108 GLN A CA 1
ATOM 902 C C . GLN A 1 108 ? -3.905 0.135 -15.414 1.00 92.06 108 GLN A C 1
ATOM 904 O O . GLN A 1 108 ? -4.934 0.787 -15.268 1.00 92.06 108 GLN A O 1
ATOM 909 N N . LEU A 1 109 ? -3.248 -0.369 -14.361 1.00 91.62 109 LEU A N 1
ATOM 910 C CA . LEU A 1 109 ? -3.690 -0.143 -12.979 1.00 91.62 109 LEU A CA 1
ATOM 911 C C . LEU A 1 109 ? -3.730 1.347 -12.619 1.00 91.62 109 LEU A C 1
ATOM 913 O O . LEU A 1 109 ? -4.706 1.788 -12.006 1.00 91.62 109 LEU A O 1
ATOM 917 N N . ILE A 1 110 ? -2.698 2.101 -13.013 1.00 94.56 110 ILE A N 1
ATOM 918 C CA . ILE A 1 110 ? -2.635 3.557 -12.849 1.00 94.56 110 ILE A CA 1
ATOM 919 C C . ILE A 1 110 ? -3.814 4.221 -13.553 1.00 94.56 110 ILE A C 1
ATOM 921 O O . ILE A 1 110 ? -4.539 4.991 -12.921 1.00 94.56 110 ILE A O 1
ATOM 925 N N . LYS A 1 111 ? -3.998 3.909 -14.842 1.00 93.31 111 LYS A N 1
ATOM 926 C CA . LYS A 1 111 ? -5.032 4.514 -15.691 1.00 93.31 111 LYS A CA 1
ATOM 927 C C . LYS A 1 111 ? -6.429 4.308 -15.127 1.00 93.31 111 LYS A C 1
ATOM 929 O O . LYS A 1 111 ? -7.258 5.193 -15.261 1.00 93.31 111 LYS A O 1
ATOM 934 N N . ASP A 1 112 ? -6.663 3.170 -14.483 1.00 90.56 112 ASP A N 1
ATOM 935 C CA . ASP A 1 112 ? -7.992 2.817 -13.998 1.00 90.56 112 ASP A CA 1
ATOM 936 C C . ASP A 1 112 ? -8.306 3.351 -12.598 1.00 90.56 112 ASP A C 1
ATOM 938 O O . ASP A 1 112 ? -9.478 3.515 -12.274 1.00 90.56 112 ASP A O 1
ATOM 942 N N . ASN A 1 113 ? -7.301 3.573 -11.739 1.00 90.56 113 ASN A N 1
ATOM 943 C CA . ASN A 1 113 ? -7.561 3.782 -10.308 1.00 90.56 113 ASN A CA 1
ATOM 944 C C . ASN A 1 113 ? -6.835 4.974 -9.668 1.00 90.56 113 ASN A C 1
ATOM 946 O O . ASN A 1 113 ? -7.206 5.367 -8.563 1.00 90.56 113 ASN A O 1
ATOM 950 N N . PHE A 1 114 ? -5.763 5.515 -10.260 1.00 93.44 114 PHE A N 1
ATOM 951 C CA . PHE A 1 114 ? -4.812 6.370 -9.522 1.00 93.44 114 PHE A CA 1
ATOM 952 C C . PHE A 1 114 ? -4.911 7.868 -9.845 1.00 93.44 114 PHE A C 1
ATOM 954 O O . PHE A 1 114 ? -4.018 8.638 -9.502 1.00 93.44 114 PHE A O 1
ATOM 961 N N . HIS A 1 115 ? -6.021 8.321 -10.428 1.00 93.69 115 HIS A N 1
ATOM 962 C CA . HIS A 1 115 ? -6.215 9.724 -10.814 1.00 93.69 115 HIS A CA 1
ATOM 963 C C . HIS A 1 115 ? -6.074 10.744 -9.670 1.00 93.69 115 HIS A C 1
ATOM 965 O O . HIS A 1 115 ? -5.615 11.865 -9.891 1.00 93.69 115 HIS A O 1
ATOM 971 N N . GLN A 1 116 ? -6.458 10.370 -8.445 1.00 95.19 116 GLN A N 1
ATOM 972 C CA . GLN A 1 116 ? -6.399 11.245 -7.264 1.00 95.19 116 GLN A CA 1
ATOM 973 C C . GLN A 1 116 ? -5.097 11.103 -6.460 1.00 95.19 116 GLN A C 1
ATOM 975 O O . GLN A 1 116 ? -4.893 11.821 -5.477 1.00 95.19 116 GLN A O 1
ATOM 980 N N . VAL A 1 117 ? -4.198 10.207 -6.877 1.00 97.31 117 VAL A N 1
ATOM 981 C CA . VAL A 1 117 ? -2.985 9.885 -6.125 1.00 97.31 117 VAL A CA 1
ATOM 982 C C . VAL A 1 117 ? -2.024 11.066 -6.146 1.00 97.31 117 VAL A C 1
ATOM 984 O O . VAL A 1 117 ? -1.638 11.574 -7.195 1.00 97.31 117 VAL A O 1
ATOM 987 N N . GLN A 1 118 ? -1.606 11.476 -4.953 1.00 97.69 118 GLN A N 1
ATOM 988 C CA . GLN A 1 118 ? -0.642 12.548 -4.727 1.00 97.69 118 GLN A CA 1
ATOM 989 C C . GLN A 1 118 ? 0.755 12.002 -4.443 1.00 97.69 118 GLN A C 1
ATOM 991 O O . GLN A 1 118 ? 1.749 12.656 -4.761 1.00 97.69 118 GLN A O 1
ATOM 996 N N . CYS A 1 119 ? 0.846 10.802 -3.868 1.00 97.44 119 CYS A N 1
ATOM 997 C CA . CYS A 1 119 ? 2.108 10.140 -3.600 1.00 97.44 119 CYS A CA 1
ATOM 998 C C . CYS A 1 119 ? 2.111 8.697 -4.100 1.00 97.44 119 CYS A C 1
ATOM 1000 O O . CYS A 1 119 ? 1.350 7.857 -3.618 1.00 97.44 119 CYS A O 1
ATOM 1002 N N . LEU A 1 120 ? 3.035 8.397 -5.009 1.00 97.88 120 LEU A N 1
ATOM 1003 C CA . LEU A 1 120 ? 3.267 7.057 -5.527 1.00 97.88 120 LEU A CA 1
ATOM 1004 C C . LEU A 1 120 ? 4.669 6.596 -5.134 1.00 97.88 120 LEU A C 1
ATOM 1006 O O . LEU A 1 120 ? 5.667 7.229 -5.471 1.00 97.88 120 LEU A O 1
ATOM 1010 N N . ARG A 1 121 ? 4.742 5.482 -4.406 1.00 97.69 121 ARG A N 1
ATOM 1011 C CA . ARG A 1 121 ? 5.992 4.813 -4.041 1.00 97.69 121 ARG A CA 1
ATOM 1012 C C . ARG A 1 121 ? 5.978 3.405 -4.595 1.00 97.69 121 ARG A C 1
ATOM 1014 O O . ARG A 1 121 ? 5.174 2.586 -4.154 1.00 97.69 121 ARG A O 1
ATOM 1021 N N . ILE A 1 122 ? 6.880 3.106 -5.510 1.00 97.31 122 ILE A N 1
ATOM 1022 C CA . ILE A 1 122 ? 6.999 1.775 -6.088 1.00 97.31 122 ILE A CA 1
ATOM 1023 C C . ILE A 1 122 ? 8.373 1.181 -5.811 1.00 97.31 122 ILE A C 1
ATOM 1025 O O . ILE A 1 122 ? 9.378 1.883 -5.700 1.00 97.31 122 ILE A O 1
ATOM 1029 N N . SER A 1 123 ? 8.412 -0.134 -5.667 1.00 96.19 123 SER A N 1
ATOM 1030 C CA . SER A 1 123 ? 9.644 -0.909 -5.715 1.00 96.19 123 SER A CA 1
ATOM 1031 C C . SER A 1 123 ? 9.433 -2.095 -6.641 1.00 96.19 123 SER A C 1
ATOM 1033 O O . SER A 1 123 ? 8.419 -2.766 -6.493 1.00 96.19 123 SER A O 1
ATOM 1035 N N . THR A 1 124 ? 10.322 -2.350 -7.588 1.00 94.69 124 THR A N 1
ATOM 1036 C CA . THR A 1 124 ? 10.150 -3.431 -8.570 1.00 94.69 124 THR A CA 1
ATOM 1037 C C . THR A 1 124 ? 11.497 -3.994 -9.005 1.00 94.69 124 THR A C 1
ATOM 1039 O O . THR A 1 124 ? 12.543 -3.430 -8.684 1.00 94.69 124 THR A O 1
ATOM 1042 N N . GLU A 1 125 ? 11.453 -5.107 -9.721 1.00 89.88 125 GLU A N 1
ATOM 1043 C CA . GL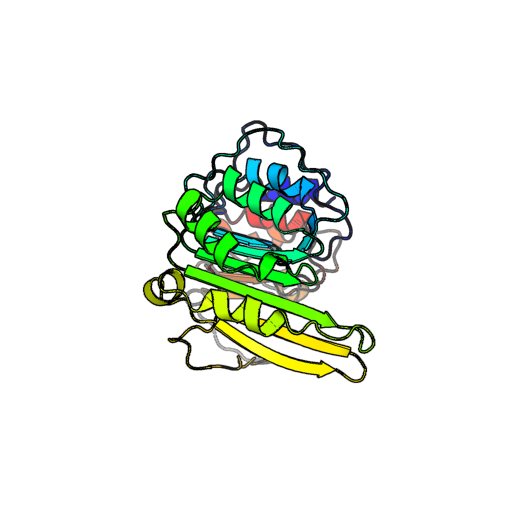U A 1 125 ? 12.618 -5.803 -10.255 1.00 89.88 125 GLU A CA 1
ATOM 1044 C C . GLU A 1 125 ? 12.341 -6.360 -11.660 1.00 89.88 125 GLU A C 1
ATOM 1046 O O . GLU A 1 125 ? 11.183 -6.471 -12.072 1.00 89.88 125 GLU A O 1
ATOM 1051 N N . ASP A 1 126 ? 13.418 -6.664 -12.384 1.00 82.88 126 ASP A N 1
ATOM 1052 C CA . ASP A 1 126 ? 13.483 -7.469 -13.617 1.00 82.88 126 ASP A CA 1
ATOM 1053 C C . ASP A 1 126 ? 12.790 -6.941 -14.897 1.00 82.88 126 ASP A C 1
ATOM 1055 O O . ASP A 1 126 ? 13.015 -7.492 -15.975 1.00 82.88 126 ASP A O 1
ATOM 1059 N N . ASP A 1 127 ? 11.985 -5.874 -14.840 1.00 88.81 127 ASP A N 1
ATOM 1060 C CA . ASP A 1 127 ? 11.389 -5.243 -16.030 1.00 88.81 127 ASP A CA 1
ATOM 1061 C C . ASP A 1 127 ? 12.007 -3.870 -16.336 1.00 88.81 127 ASP A C 1
ATOM 1063 O O . ASP A 1 127 ? 11.628 -2.843 -15.768 1.00 88.81 127 ASP A O 1
ATOM 1067 N N . ILE A 1 128 ? 12.930 -3.848 -17.301 1.00 88.81 128 ILE A N 1
ATOM 1068 C CA . ILE A 1 128 ? 13.669 -2.646 -17.713 1.00 88.81 128 ILE A CA 1
ATOM 1069 C C . ILE A 1 128 ? 12.767 -1.510 -18.218 1.00 88.81 128 ILE A C 1
ATOM 1071 O O . ILE A 1 128 ? 13.180 -0.352 -18.208 1.00 88.81 128 ILE A O 1
ATOM 1075 N N . THR A 1 129 ? 11.531 -1.798 -18.637 1.00 91.56 129 THR A N 1
ATOM 1076 C CA . THR A 1 129 ? 10.605 -0.760 -19.118 1.00 91.56 129 THR A CA 1
ATOM 1077 C C . THR A 1 129 ? 10.197 0.223 -18.016 1.00 91.56 129 THR A C 1
ATOM 1079 O O . THR A 1 129 ? 9.883 1.373 -18.314 1.00 91.56 129 THR A O 1
ATOM 1082 N N . TYR A 1 130 ? 10.328 -0.154 -16.736 1.00 93.44 130 TYR A N 1
ATOM 1083 C CA . TYR A 1 130 ? 10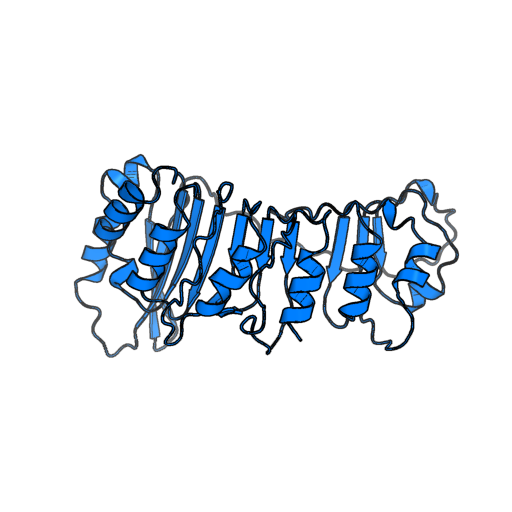.171 0.778 -15.611 1.00 93.44 130 TYR A CA 1
ATOM 1084 C C . TYR A 1 130 ? 11.222 1.893 -15.591 1.00 93.44 130 TYR A C 1
ATOM 1086 O O . TYR A 1 130 ? 11.006 2.904 -14.925 1.00 93.44 130 TYR A O 1
ATOM 1094 N N . LEU A 1 131 ? 12.337 1.735 -16.305 1.00 92.31 131 LEU A N 1
ATOM 1095 C CA . LEU A 1 131 ? 13.383 2.747 -16.429 1.00 92.31 131 LEU A CA 1
ATOM 1096 C C . LEU A 1 131 ? 13.193 3.665 -17.643 1.00 92.31 131 LEU A C 1
ATOM 1098 O O . LEU A 1 131 ? 14.083 4.453 -17.955 1.00 92.31 131 LEU A O 1
ATOM 1102 N N . ASP A 1 132 ? 12.054 3.613 -18.338 1.00 92.94 132 ASP A N 1
ATOM 1103 C CA . ASP A 1 132 ? 11.760 4.610 -19.365 1.00 92.94 132 ASP A CA 1
ATOM 1104 C C . ASP A 1 132 ? 11.164 5.884 -18.749 1.00 92.94 132 ASP A C 1
ATOM 1106 O O . ASP A 1 132 ? 9.949 6.019 -18.576 1.00 92.94 132 ASP A O 1
ATOM 1110 N N . GLY A 1 133 ? 12.034 6.845 -18.425 1.00 93.88 133 GLY A N 1
ATOM 1111 C CA . GLY A 1 133 ? 11.631 8.131 -17.847 1.00 93.88 133 GLY A CA 1
ATOM 1112 C C . GLY A 1 133 ? 10.613 8.907 -18.695 1.00 93.88 133 GLY A C 1
ATOM 1113 O O . GLY A 1 133 ? 9.732 9.556 -18.132 1.00 93.88 133 GLY A O 1
ATOM 1114 N N . ASN A 1 134 ? 10.662 8.784 -20.028 1.00 95.31 134 ASN A N 1
ATOM 1115 C CA . ASN A 1 134 ? 9.723 9.473 -20.921 1.00 95.31 134 ASN A CA 1
ATOM 1116 C C . ASN A 1 134 ? 8.322 8.853 -20.852 1.00 95.31 134 ASN A C 1
ATOM 1118 O O . ASN A 1 134 ? 7.320 9.568 -20.868 1.00 95.31 134 ASN A O 1
ATOM 1122 N N . HIS A 1 135 ? 8.243 7.522 -20.762 1.00 95.88 135 HIS A N 1
ATOM 1123 C CA . HIS A 1 135 ? 6.964 6.819 -20.625 1.00 95.88 135 HIS A CA 1
ATOM 1124 C C . HIS A 1 135 ? 6.307 7.177 -19.290 1.00 95.88 135 HIS A C 1
ATOM 1126 O O . HIS A 1 135 ? 5.120 7.504 -19.245 1.00 95.88 135 HIS A O 1
ATOM 1132 N N . TRP A 1 136 ? 7.089 7.226 -18.210 1.00 97.25 136 TRP A N 1
ATOM 1133 C CA . TRP A 1 136 ? 6.613 7.709 -16.916 1.00 97.25 136 TRP A CA 1
ATOM 1134 C C . TRP A 1 136 ? 6.103 9.149 -16.953 1.00 97.25 136 TRP A C 1
ATOM 1136 O O . TRP A 1 136 ? 5.022 9.416 -16.433 1.00 97.25 136 TRP A O 1
ATOM 1146 N N . GLU A 1 137 ? 6.846 10.066 -17.572 1.00 97.06 137 GLU A N 1
ATOM 1147 C CA . GLU A 1 137 ? 6.447 11.468 -17.727 1.00 97.06 137 GLU A CA 1
ATOM 1148 C C . GLU A 1 137 ? 5.089 11.596 -18.438 1.00 97.06 137 GLU A C 1
ATOM 1150 O O . GLU A 1 137 ? 4.187 12.287 -17.949 1.00 97.06 137 GLU A O 1
ATOM 1155 N N . GLN A 1 138 ? 4.904 10.873 -19.547 1.00 97.62 138 GLN A N 1
ATOM 1156 C CA . GLN A 1 138 ? 3.641 10.838 -20.289 1.00 97.62 138 GLN A CA 1
ATOM 1157 C C . GLN A 1 138 ? 2.499 10.256 -19.449 1.00 97.62 138 GLN A C 1
ATOM 1159 O O . GLN A 1 138 ? 1.400 10.820 -19.414 1.00 97.62 138 GLN A O 1
ATOM 1164 N N . LEU A 1 139 ? 2.756 9.148 -18.750 1.00 98.06 139 LEU A N 1
ATOM 1165 C CA . LEU A 1 139 ? 1.776 8.465 -17.911 1.00 98.06 139 LEU A CA 1
ATOM 1166 C C . LEU A 1 139 ? 1.323 9.346 -16.741 1.00 98.06 139 LEU A C 1
ATOM 1168 O O . LEU A 1 139 ? 0.122 9.499 -16.515 1.00 98.06 139 LEU A O 1
ATOM 1172 N N . ILE A 1 140 ? 2.266 9.962 -16.023 1.00 97.69 140 ILE A N 1
ATOM 1173 C CA . ILE A 1 140 ? 1.979 10.855 -14.896 1.00 97.69 140 ILE A CA 1
ATOM 1174 C C . ILE A 1 140 ? 1.213 12.087 -15.379 1.00 97.69 140 ILE A C 1
ATOM 1176 O O . ILE A 1 140 ? 0.173 12.411 -14.808 1.00 97.69 140 ILE A O 1
ATOM 1180 N N . SER A 1 141 ? 1.682 12.741 -16.446 1.00 97.00 141 SER A N 1
ATOM 1181 C CA . SER A 1 141 ? 1.039 13.951 -16.975 1.00 97.00 141 SER A CA 1
ATOM 1182 C C . SER A 1 141 ? -0.394 13.699 -17.438 1.00 97.00 141 SER A C 1
ATOM 1184 O O . SER A 1 141 ? -1.252 14.560 -17.267 1.00 97.00 141 SER A O 1
ATOM 1186 N N . SER A 1 142 ? -0.660 12.516 -17.998 1.00 97.69 142 SER A N 1
ATOM 1187 C CA . SER A 1 142 ? -1.969 12.189 -18.570 1.00 97.69 142 SER A CA 1
ATOM 1188 C C . SER A 1 142 ? -2.953 11.627 -17.542 1.00 97.69 142 SER A C 1
ATOM 1190 O O . SER A 1 142 ? -4.142 11.924 -17.611 1.00 97.69 142 SER A O 1
ATOM 1192 N N . PHE A 1 143 ? -2.483 10.803 -16.599 1.00 97.19 143 PHE A N 1
ATOM 1193 C CA . PHE A 1 143 ? -3.367 9.991 -15.753 1.00 97.19 143 PHE A CA 1
ATOM 1194 C C . PHE A 1 143 ? -3.226 10.249 -14.252 1.00 97.19 143 PHE A C 1
ATOM 1196 O O . PHE A 1 143 ? -4.108 9.835 -13.504 1.00 97.19 143 PHE A O 1
ATOM 1203 N N . MET A 1 144 ? -2.187 10.953 -13.794 1.00 96.69 144 MET A N 1
ATOM 1204 C CA . MET A 1 144 ? -1.978 11.283 -12.376 1.00 96.69 144 MET A CA 1
ATOM 1205 C C . MET A 1 144 ? -1.674 12.782 -12.191 1.00 96.69 144 MET A C 1
ATOM 1207 O O . MET A 1 144 ? -0.617 13.144 -11.669 1.00 96.69 144 MET A O 1
ATOM 1211 N N . PRO A 1 145 ? -2.594 13.683 -12.592 1.00 95.19 145 PRO A N 1
ATOM 1212 C CA . PRO A 1 145 ? -2.347 15.129 -12.589 1.00 95.19 145 PRO A CA 1
ATOM 1213 C C . PRO A 1 145 ? -2.096 15.701 -11.185 1.00 95.19 145 PRO A C 1
ATOM 1215 O O . PRO A 1 145 ? -1.452 16.737 -11.041 1.00 95.19 145 PRO A O 1
ATOM 1218 N N . ASN A 1 146 ? -2.574 15.014 -10.144 1.00 96.44 146 ASN A N 1
ATOM 1219 C CA . ASN A 1 146 ? -2.412 15.416 -8.750 1.00 96.44 146 ASN A CA 1
ATOM 1220 C C . ASN A 1 146 ? -1.119 14.892 -8.103 1.00 96.44 146 ASN A C 1
ATOM 1222 O O . ASN A 1 146 ? -0.884 15.173 -6.924 1.00 96.44 146 ASN A O 1
ATOM 1226 N N . LEU A 1 147 ? -0.283 14.145 -8.837 1.00 96.75 147 LEU A N 1
ATOM 1227 C CA . LEU A 1 147 ? 0.928 13.538 -8.296 1.00 96.75 147 LEU A CA 1
ATOM 1228 C C . LEU A 1 147 ? 1.965 14.607 -7.936 1.00 96.75 147 LEU A C 1
ATOM 1230 O O . LEU A 1 147 ? 2.476 15.327 -8.793 1.00 96.75 147 LEU A O 1
ATOM 1234 N N . ARG A 1 148 ? 2.305 14.668 -6.649 1.00 94.62 148 ARG A N 1
ATOM 1235 C CA . ARG A 1 148 ? 3.304 15.583 -6.078 1.00 94.62 148 ARG A CA 1
ATOM 1236 C C . ARG A 1 148 ? 4.607 14.882 -5.753 1.00 94.62 148 ARG A C 1
ATOM 1238 O O . ARG A 1 148 ? 5.664 15.495 -5.784 1.00 94.62 148 ARG A O 1
ATOM 1245 N N . THR A 1 149 ? 4.529 13.608 -5.388 1.00 94.19 149 THR A N 1
ATOM 1246 C CA . THR A 1 149 ? 5.686 12.853 -4.923 1.00 94.19 149 THR A CA 1
ATOM 1247 C C . THR A 1 149 ? 5.734 11.508 -5.616 1.00 94.19 149 THR A C 1
ATOM 1249 O O . THR A 1 149 ? 4.825 10.689 -5.472 1.00 94.19 149 THR A O 1
ATOM 1252 N N . PHE A 1 150 ? 6.836 11.264 -6.312 1.00 95.81 150 PHE A N 1
ATOM 1253 C CA . PHE A 1 150 ? 7.115 9.999 -6.962 1.00 95.81 150 PHE A CA 1
ATOM 1254 C C . PHE A 1 150 ? 8.408 9.416 -6.398 1.00 95.81 150 PHE A C 1
ATOM 1256 O O . PHE A 1 150 ? 9.455 10.058 -6.414 1.00 95.81 150 PHE A O 1
ATOM 1263 N N . HIS A 1 151 ? 8.321 8.198 -5.872 1.00 95.25 151 HIS A N 1
ATOM 1264 C CA . HIS A 1 151 ? 9.483 7.434 -5.449 1.00 95.25 151 HIS A CA 1
ATOM 1265 C C . HIS A 1 151 ? 9.505 6.097 -6.170 1.00 95.25 151 HIS A C 1
ATOM 1267 O O . HIS A 1 151 ? 8.552 5.323 -6.081 1.00 95.25 151 HIS A O 1
ATOM 1273 N N . MET A 1 152 ? 10.627 5.797 -6.803 1.00 94.50 152 MET A N 1
ATOM 1274 C CA . MET A 1 152 ? 10.886 4.511 -7.421 1.00 94.50 152 MET A CA 1
ATOM 1275 C C . MET A 1 152 ? 12.117 3.880 -6.787 1.00 94.50 152 MET A C 1
ATOM 1277 O O . MET A 1 152 ? 13.072 4.568 -6.441 1.00 94.50 152 MET A O 1
ATOM 1281 N N . ASN A 1 153 ? 12.068 2.567 -6.612 1.00 94.19 153 ASN A N 1
ATOM 1282 C CA . ASN A 1 153 ? 13.227 1.731 -6.359 1.00 94.19 153 ASN A CA 1
ATOM 1283 C C . ASN A 1 153 ? 13.167 0.574 -7.355 1.00 94.19 153 ASN A C 1
ATOM 1285 O O . ASN A 1 153 ? 12.186 -0.163 -7.397 1.00 94.19 153 ASN A O 1
ATOM 1289 N N . TYR A 1 154 ? 14.178 0.454 -8.187 1.00 92.69 154 TYR A N 1
ATOM 1290 C CA . TYR A 1 154 ? 14.295 -0.575 -9.192 1.00 92.69 154 TYR A CA 1
ATOM 1291 C C . TYR A 1 154 ? 15.589 -1.327 -8.933 1.00 92.69 154 TYR A C 1
ATOM 1293 O O . TYR A 1 154 ? 16.641 -0.705 -8.811 1.00 92.69 154 TYR A O 1
ATOM 1301 N N . SER A 1 155 ? 15.514 -2.649 -8.852 1.00 89.19 155 SER A N 1
ATOM 1302 C CA . SER A 1 155 ? 16.692 -3.505 -8.754 1.00 89.19 155 SER A CA 1
ATOM 1303 C C . SER A 1 155 ? 16.692 -4.513 -9.886 1.00 89.19 155 SER A C 1
ATOM 1305 O O . SER A 1 155 ? 15.688 -5.183 -10.104 1.00 89.19 155 SER A O 1
ATOM 1307 N N . ASN A 1 156 ? 17.817 -4.659 -10.573 1.00 83.62 156 ASN A N 1
ATOM 1308 C CA . ASN A 1 156 ? 17.994 -5.688 -11.588 1.00 83.62 156 ASN A CA 1
ATOM 1309 C C . ASN A 1 156 ? 19.108 -6.637 -11.165 1.00 83.62 156 ASN A C 1
ATOM 1311 O O . ASN A 1 156 ? 20.219 -6.186 -10.884 1.00 83.62 156 ASN A O 1
ATOM 1315 N N . SER A 1 157 ? 18.809 -7.935 -11.120 1.00 75.69 157 SER A N 1
ATOM 1316 C CA . SER A 1 157 ? 19.829 -8.958 -10.897 1.00 75.69 157 SER A CA 1
ATOM 1317 C C . SER A 1 157 ? 20.402 -9.387 -12.244 1.00 75.69 157 SER A C 1
ATOM 1319 O O . SER A 1 157 ? 19.773 -10.116 -13.007 1.00 75.69 157 SER A O 1
ATOM 1321 N N . ILE A 1 158 ? 21.596 -8.895 -12.567 1.00 65.81 158 ILE A N 1
ATOM 1322 C CA . ILE A 1 158 ? 22.264 -9.228 -13.820 1.00 65.81 158 ILE A CA 1
ATOM 1323 C C . ILE A 1 158 ? 23.147 -10.439 -13.536 1.00 65.81 158 ILE A C 1
ATOM 1325 O O . ILE A 1 158 ? 24.136 -10.364 -12.803 1.00 65.81 158 ILE A O 1
ATOM 1329 N N . LEU A 1 159 ? 22.778 -11.593 -14.093 1.00 57.53 159 LEU A N 1
ATOM 1330 C CA . LEU A 1 159 ? 23.690 -12.731 -14.140 1.00 57.53 159 LEU A CA 1
ATOM 1331 C C . LEU A 1 159 ? 24.882 -12.314 -15.009 1.00 57.53 159 LEU A C 1
ATOM 1333 O O . LEU A 1 159 ? 24.686 -11.925 -16.158 1.00 57.53 159 LEU A O 1
ATOM 1337 N N . CYS A 1 160 ? 26.103 -12.398 -14.468 1.00 52.41 160 CYS A N 1
ATOM 1338 C CA . CYS A 1 160 ? 27.345 -11.812 -15.007 1.00 52.41 160 CYS A CA 1
ATOM 1339 C C . CYS A 1 160 ? 27.739 -12.185 -16.458 1.00 52.41 160 CYS A C 1
ATOM 1341 O O . CYS A 1 160 ? 28.789 -11.755 -16.932 1.00 52.41 160 CYS A O 1
ATOM 1343 N N . ASN A 1 161 ? 26.934 -12.966 -17.181 1.00 50.38 161 ASN A N 1
ATOM 1344 C CA . ASN A 1 161 ? 27.185 -13.353 -18.569 1.00 50.38 161 ASN A CA 1
ATOM 1345 C C . ASN A 1 161 ? 26.388 -12.540 -19.601 1.00 50.38 161 ASN A C 1
ATOM 1347 O O . ASN A 1 161 ? 26.773 -12.535 -20.773 1.00 50.38 161 ASN A O 1
ATOM 1351 N N . ASP A 1 162 ? 25.346 -11.817 -19.189 1.00 56.28 162 ASP A N 1
ATOM 1352 C CA . ASP A 1 162 ? 24.619 -10.916 -20.079 1.00 56.28 162 ASP A CA 1
ATOM 1353 C C . ASP A 1 162 ? 25.252 -9.531 -19.978 1.00 56.28 162 ASP A C 1
ATOM 1355 O O . ASP A 1 162 ? 25.085 -8.813 -18.994 1.00 56.28 162 ASP A O 1
ATOM 1359 N N . ARG A 1 163 ? 26.056 -9.170 -20.987 1.00 54.41 163 ARG A N 1
ATOM 1360 C CA . ARG A 1 163 ? 26.656 -7.835 -21.086 1.00 54.41 163 ARG A CA 1
ATOM 1361 C C . ARG A 1 163 ? 25.556 -6.795 -20.898 1.00 54.41 163 ARG A C 1
ATOM 1363 O O . ARG A 1 163 ? 24.658 -6.702 -21.734 1.00 54.41 163 ARG A O 1
ATOM 1370 N N . ILE A 1 164 ? 25.674 -6.017 -19.824 1.00 54.78 164 ILE A N 1
ATOM 1371 C CA . ILE A 1 164 ? 24.862 -4.830 -19.561 1.00 54.78 164 ILE A CA 1
ATOM 1372 C C . ILE A 1 164 ? 24.870 -4.019 -20.858 1.00 54.78 164 ILE A C 1
ATOM 1374 O O . ILE A 1 164 ? 25.954 -3.629 -21.314 1.00 54.78 164 ILE A O 1
ATOM 1378 N N . PRO A 1 165 ? 23.724 -3.825 -21.529 1.00 56.53 165 PRO A N 1
ATOM 1379 C CA . PRO A 1 165 ? 23.740 -3.027 -22.730 1.00 56.53 165 PRO A CA 1
ATOM 1380 C C . PRO A 1 165 ? 24.169 -1.614 -22.328 1.00 56.53 165 PRO A C 1
ATOM 1382 O O . PRO A 1 165 ? 23.752 -1.105 -21.287 1.00 56.53 165 PRO A O 1
ATOM 1385 N N . LEU A 1 166 ? 24.947 -0.952 -23.187 1.00 56.81 166 LEU A N 1
ATOM 1386 C CA . LEU A 1 166 ? 25.298 0.481 -23.129 1.00 56.81 166 LEU A CA 1
ATOM 1387 C C . LEU A 1 166 ? 24.072 1.425 -22.970 1.00 56.81 166 LEU A C 1
ATOM 1389 O O . LEU A 1 166 ? 24.216 2.640 -22.988 1.00 56.81 166 LEU A O 1
ATOM 1393 N N . SER A 1 167 ? 22.858 0.880 -22.842 1.00 68.12 167 SER A N 1
ATOM 1394 C CA . SER A 1 167 ? 21.575 1.555 -22.733 1.00 68.12 167 SER A CA 1
ATOM 1395 C C . SER A 1 167 ? 21.151 1.922 -21.310 1.00 68.12 167 SER A C 1
ATOM 1397 O O . SER A 1 167 ? 20.178 2.655 -21.187 1.00 68.12 167 SER A O 1
ATOM 1399 N N . TYR A 1 168 ? 21.783 1.419 -20.242 1.00 75.12 168 TYR A N 1
ATOM 1400 C CA . TYR A 1 168 ? 21.275 1.667 -18.881 1.00 75.12 168 TYR A CA 1
ATOM 1401 C C . TYR A 1 168 ? 21.461 3.126 -18.441 1.00 75.12 168 TYR A C 1
ATOM 1403 O O . TYR A 1 168 ? 20.501 3.763 -18.008 1.00 75.12 168 TYR A O 1
ATOM 1411 N N . ASP A 1 169 ? 22.650 3.693 -18.665 1.00 78.25 169 ASP A N 1
ATOM 1412 C CA . ASP A 1 169 ? 22.919 5.113 -18.401 1.00 78.25 169 ASP A CA 1
ATOM 1413 C C . ASP A 1 169 ? 21.988 6.004 -19.233 1.00 78.25 169 ASP A C 1
ATOM 1415 O O . ASP A 1 169 ? 21.349 6.907 -18.700 1.00 78.25 169 ASP A O 1
ATOM 1419 N N . ALA A 1 170 ? 21.797 5.664 -20.513 1.00 83.94 170 ALA A N 1
ATOM 1420 C CA . ALA A 1 170 ? 20.884 6.378 -21.405 1.00 83.94 170 ALA A CA 1
ATOM 1421 C C . ALA A 1 170 ? 19.408 6.313 -20.956 1.00 83.94 170 ALA A C 1
ATOM 1423 O O . ALA A 1 170 ? 18.636 7.231 -21.231 1.00 83.94 170 ALA A O 1
ATOM 1424 N N . LEU A 1 171 ? 18.983 5.239 -20.280 1.00 83.44 171 LEU A N 1
ATOM 1425 C CA . LEU A 1 171 ? 17.640 5.140 -19.694 1.00 83.44 171 LEU A CA 1
ATOM 1426 C C . LEU A 1 171 ? 17.517 6.007 -18.438 1.00 83.44 171 LEU A C 1
ATOM 1428 O O . LEU A 1 171 ? 16.524 6.714 -18.271 1.00 83.44 171 LEU A O 1
ATOM 1432 N N . ILE A 1 172 ? 18.545 6.004 -17.590 1.00 84.19 172 ILE A N 1
ATOM 1433 C CA . ILE A 1 172 ? 18.597 6.802 -16.361 1.00 84.19 172 ILE A CA 1
ATOM 1434 C C . ILE A 1 172 ? 18.646 8.299 -16.660 1.00 84.19 172 ILE A C 1
ATOM 1436 O O . ILE A 1 172 ? 17.974 9.073 -15.979 1.00 84.19 172 ILE A O 1
ATOM 1440 N N . GLU A 1 173 ? 19.389 8.714 -17.686 1.00 88.81 173 GLU A N 1
ATOM 1441 C CA . GLU A 1 173 ? 19.479 10.115 -18.110 1.00 88.81 173 GLU A CA 1
ATOM 1442 C C . GLU A 1 173 ? 18.096 10.719 -18.393 1.00 88.81 173 GLU A C 1
ATOM 1444 O O . GLU A 1 173 ? 17.868 11.897 -18.111 1.00 88.81 173 GLU A O 1
ATOM 1449 N N . LYS A 1 174 ? 17.117 9.918 -18.833 1.00 89.88 174 LYS A N 1
ATOM 1450 C CA . LYS A 1 174 ? 15.734 10.383 -19.038 1.00 89.88 174 LYS A CA 1
ATOM 1451 C C . LYS A 1 174 ? 15.046 10.863 -17.752 1.00 89.88 174 LYS A C 1
ATOM 1453 O O . LYS A 1 174 ? 14.114 11.657 -17.830 1.00 89.88 174 LYS A O 1
ATOM 1458 N N . PHE A 1 175 ? 15.509 10.449 -16.571 1.00 91.75 175 PHE A N 1
ATOM 1459 C CA . PHE A 1 175 ? 15.008 10.940 -15.278 1.00 91.75 175 PHE A CA 1
ATOM 1460 C C . PHE A 1 175 ? 15.611 12.290 -14.853 1.00 91.75 175 PHE A C 1
ATOM 1462 O O . PHE A 1 175 ? 15.379 12.751 -13.737 1.00 91.75 175 PHE A O 1
ATOM 1469 N N . THR A 1 176 ? 16.369 12.944 -15.739 1.00 91.69 176 THR A N 1
ATOM 1470 C CA . THR A 1 176 ? 16.925 14.291 -15.530 1.00 91.69 176 THR A CA 1
ATOM 1471 C C . THR A 1 176 ? 16.204 15.375 -16.337 1.00 91.69 176 THR A C 1
ATOM 1473 O O . THR A 1 176 ? 16.634 16.528 -16.342 1.00 91.69 176 THR A O 1
ATOM 1476 N N . SER A 1 177 ? 15.094 15.036 -17.011 1.00 92.94 177 SER A N 1
ATOM 1477 C CA . SER A 1 177 ? 14.291 16.015 -17.752 1.00 92.94 177 SER A CA 1
ATOM 1478 C C . SER A 1 177 ? 13.730 17.108 -16.830 1.00 92.94 177 SER A C 1
ATOM 1480 O O . SER A 1 177 ? 13.577 16.920 -15.617 1.00 92.94 177 SER A O 1
ATOM 1482 N N . LEU A 1 178 ? 13.383 18.263 -17.415 1.00 93.06 178 LEU A N 1
ATOM 1483 C CA . LEU A 1 178 ? 12.787 19.387 -16.680 1.00 93.06 178 LEU A CA 1
ATOM 1484 C C . LEU A 1 178 ? 11.548 18.961 -15.883 1.00 93.06 178 LEU A C 1
ATOM 1486 O O . LEU A 1 178 ? 11.373 19.404 -14.752 1.00 93.06 178 LEU A O 1
ATOM 1490 N N . PHE A 1 179 ? 10.751 18.037 -16.426 1.00 94.69 179 PHE A N 1
ATOM 1491 C CA . PHE A 1 179 ? 9.584 17.470 -15.756 1.00 94.69 179 PHE A CA 1
ATOM 1492 C C . PHE A 1 179 ? 9.903 16.906 -14.359 1.00 94.69 179 PHE A C 1
ATOM 1494 O O . PHE A 1 179 ? 9.144 17.146 -13.412 1.00 94.69 179 PHE A O 1
ATOM 1501 N N . TRP A 1 180 ? 11.012 16.169 -14.219 1.00 93.62 180 TRP A N 1
ATOM 1502 C CA . TRP A 1 180 ? 11.436 15.564 -12.950 1.00 93.62 180 TRP A CA 1
ATOM 1503 C C . TRP A 1 180 ? 12.042 16.597 -11.999 1.00 93.62 180 TRP A C 1
ATOM 1505 O O . TRP A 1 180 ? 11.731 16.591 -10.804 1.00 93.62 180 TRP A O 1
ATOM 1515 N N . ILE A 1 181 ? 12.845 17.519 -12.540 1.00 89.31 181 ILE A N 1
ATOM 1516 C CA . ILE A 1 181 ? 13.485 18.605 -11.785 1.00 89.31 181 ILE A CA 1
ATOM 1517 C C . ILE A 1 181 ? 12.432 19.528 -11.160 1.00 89.31 181 ILE A C 1
ATOM 1519 O O . ILE A 1 181 ? 12.494 19.810 -9.963 1.00 89.31 181 ILE A O 1
ATOM 1523 N N . GLU A 1 182 ? 11.433 19.962 -11.932 1.00 89.81 182 GLU A N 1
ATOM 1524 C CA . GLU A 1 182 ? 10.350 20.835 -11.458 1.00 89.81 182 GLU A CA 1
ATOM 1525 C C . GLU A 1 182 ? 9.506 20.173 -10.360 1.00 89.81 182 GLU A C 1
ATOM 1527 O O . GLU A 1 182 ? 9.038 20.841 -9.437 1.00 89.81 182 GLU A O 1
ATOM 1532 N N . ARG A 1 183 ? 9.365 18.844 -10.412 1.00 89.19 183 ARG A N 1
ATOM 1533 C CA . ARG A 1 183 ? 8.705 18.036 -9.374 1.00 89.19 183 ARG A CA 1
ATOM 1534 C C . ARG A 1 183 ? 9.602 17.709 -8.184 1.00 89.19 183 ARG A C 1
ATOM 1536 O O . ARG A 1 183 ? 9.168 16.982 -7.293 1.00 89.19 183 ARG A O 1
ATOM 1543 N N . GLN A 1 184 ? 10.837 18.212 -8.166 1.00 88.94 184 GLN A N 1
ATOM 1544 C CA . GLN A 1 184 ? 11.833 17.934 -7.126 1.00 88.94 184 GLN A CA 1
ATOM 1545 C C . GLN A 1 184 ? 12.050 16.426 -6.910 1.00 88.94 184 GLN A C 1
ATOM 1547 O O . GLN A 1 184 ? 12.340 15.968 -5.804 1.00 88.94 184 GLN A O 1
ATOM 1552 N N . CYS A 1 185 ? 11.877 15.642 -7.975 1.00 88.75 185 CYS A N 1
ATOM 1553 C CA . CYS A 1 185 ? 12.092 14.207 -7.973 1.00 88.75 185 CYS A CA 1
ATOM 1554 C C . CYS A 1 185 ? 13.513 13.942 -8.463 1.00 88.75 185 CYS A C 1
ATOM 1556 O O . CYS A 1 185 ? 13.792 14.014 -9.657 1.00 88.75 185 CYS A O 1
ATOM 1558 N N . SER A 1 186 ? 14.408 13.645 -7.526 1.00 88.94 186 SER A N 1
ATOM 1559 C CA . SER A 1 186 ? 15.797 13.308 -7.824 1.00 88.94 186 SER A CA 1
ATOM 1560 C C . SER A 1 186 ? 15.994 11.801 -7.794 1.00 88.94 186 SER A C 1
ATOM 1562 O O . SER A 1 186 ? 15.366 11.093 -7.003 1.00 88.94 186 SER A O 1
ATOM 1564 N N . PHE A 1 187 ? 16.897 11.303 -8.632 1.00 89.31 187 PHE A N 1
ATOM 1565 C CA . PHE A 1 187 ? 17.206 9.883 -8.725 1.00 89.31 187 PHE A CA 1
ATOM 1566 C C . PHE A 1 187 ? 18.710 9.667 -8.751 1.00 89.31 187 PHE A C 1
ATOM 1568 O O . PHE A 1 187 ? 19.473 10.523 -9.192 1.00 89.31 187 PHE A O 1
ATOM 1575 N N . THR A 1 188 ? 19.131 8.514 -8.255 1.00 88.44 188 THR A N 1
ATOM 1576 C CA . THR A 1 188 ? 20.508 8.040 -8.342 1.00 88.44 188 THR A CA 1
ATOM 1577 C C . THR A 1 188 ? 20.491 6.557 -8.664 1.00 88.44 188 THR A C 1
ATOM 1579 O O . THR A 1 188 ? 19.468 5.885 -8.511 1.00 88.44 188 THR A O 1
ATOM 1582 N N . HIS A 1 189 ? 21.632 6.037 -9.085 1.00 86.81 189 HIS A N 1
ATOM 1583 C CA . HIS A 1 189 ? 21.839 4.606 -9.188 1.00 86.81 189 HIS A CA 1
ATOM 1584 C C . HIS A 1 189 ? 23.131 4.212 -8.482 1.00 86.81 189 HIS A C 1
ATOM 1586 O O . HIS A 1 189 ? 24.045 5.023 -8.331 1.00 86.81 189 HIS A O 1
ATOM 1592 N N . GLU A 1 190 ? 23.185 2.971 -8.029 1.00 85.25 190 GLU A N 1
ATOM 1593 C CA . GLU A 1 190 ? 24.372 2.339 -7.477 1.00 85.25 190 GLU A CA 1
ATOM 1594 C C . GLU A 1 190 ? 24.513 0.936 -8.062 1.00 85.25 190 GLU A C 1
ATOM 1596 O O . GLU A 1 190 ? 23.529 0.299 -8.448 1.00 85.25 190 GLU A O 1
ATOM 1601 N N . LYS A 1 191 ? 25.756 0.471 -8.152 1.00 81.00 191 LYS A N 1
ATOM 1602 C CA . LYS A 1 191 ? 26.077 -0.905 -8.523 1.00 81.00 191 LYS A CA 1
ATOM 1603 C C . LYS A 1 191 ? 26.568 -1.599 -7.264 1.00 81.00 191 LYS A C 1
ATOM 1605 O O . LYS A 1 191 ? 27.533 -1.133 -6.658 1.00 81.00 191 LYS A O 1
ATOM 1610 N N . ASP A 1 192 ? 25.886 -2.662 -6.862 1.00 76.88 192 ASP A N 1
ATOM 1611 C CA . ASP A 1 192 ? 26.273 -3.506 -5.737 1.00 76.88 192 ASP A CA 1
ATOM 1612 C C . ASP A 1 192 ? 26.742 -4.867 -6.253 1.00 76.88 192 ASP A C 1
ATOM 1614 O O . ASP A 1 192 ? 26.137 -5.457 -7.150 1.00 76.88 192 ASP A O 1
ATOM 1618 N N . TRP A 1 193 ? 27.836 -5.365 -5.685 1.00 72.44 193 TRP A N 1
ATOM 1619 C CA . TRP A 1 193 ? 28.441 -6.625 -6.091 1.00 72.44 193 TRP A CA 1
ATOM 1620 C C . TRP A 1 193 ? 28.177 -7.693 -5.028 1.00 72.44 193 TRP A C 1
ATOM 1622 O O . TRP A 1 193 ? 28.798 -7.704 -3.963 1.00 72.44 193 TRP A O 1
ATOM 1632 N N . MET A 1 194 ? 27.277 -8.636 -5.327 1.00 69.38 194 MET A N 1
ATOM 1633 C CA . MET A 1 194 ? 26.977 -9.786 -4.466 1.00 69.38 194 MET A CA 1
ATOM 1634 C C . MET A 1 194 ? 27.605 -11.073 -5.024 1.00 69.38 194 MET A C 1
ATOM 1636 O O . MET A 1 194 ? 26.932 -12.031 -5.411 1.00 69.38 194 MET A O 1
ATOM 1640 N N . GLY A 1 195 ? 28.939 -11.118 -5.045 1.00 77.31 195 GLY A N 1
ATOM 1641 C CA . GLY A 1 195 ? 29.714 -12.320 -5.369 1.00 77.31 195 GLY A CA 1
ATOM 1642 C C . GLY A 1 195 ? 29.778 -12.643 -6.865 1.00 77.31 195 GLY A C 1
ATOM 1643 O O . GLY A 1 195 ? 30.750 -12.297 -7.520 1.00 77.31 195 GLY A O 1
ATOM 1644 N N . SER A 1 196 ? 28.780 -13.350 -7.404 1.00 71.75 196 SER A N 1
ATOM 1645 C CA . SER A 1 196 ? 28.707 -13.717 -8.842 1.00 71.75 196 SER A CA 1
ATOM 1646 C C . SER A 1 196 ? 27.514 -13.087 -9.564 1.00 71.75 196 SER A C 1
ATOM 1648 O O . SER A 1 196 ? 27.153 -13.511 -10.659 1.00 71.75 196 SER A O 1
ATOM 1650 N N . ILE A 1 197 ? 26.869 -12.122 -8.909 1.00 70.44 197 ILE A N 1
ATOM 1651 C CA . ILE A 1 197 ? 25.710 -11.395 -9.413 1.00 70.44 197 ILE A CA 1
ATOM 1652 C C . ILE A 1 197 ? 26.002 -9.912 -9.213 1.00 70.44 197 ILE A C 1
ATOM 1654 O O . ILE A 1 197 ? 26.278 -9.483 -8.086 1.00 70.44 197 ILE A O 1
ATOM 1658 N N . ASP A 1 198 ? 25.929 -9.156 -10.303 1.00 72.38 198 ASP A N 1
ATOM 1659 C CA . ASP A 1 198 ? 25.935 -7.700 -10.261 1.00 72.38 198 ASP A CA 1
ATOM 1660 C C . ASP A 1 198 ? 24.489 -7.228 -10.099 1.00 72.38 198 ASP A C 1
ATOM 1662 O O . ASP A 1 198 ? 23.599 -7.618 -10.861 1.00 72.38 198 ASP A O 1
ATOM 1666 N N . ILE A 1 199 ? 24.241 -6.421 -9.070 1.00 76.62 199 ILE A N 1
ATOM 1667 C CA . ILE A 1 199 ? 22.929 -5.837 -8.808 1.00 76.62 199 ILE A CA 1
ATOM 1668 C C . ILE A 1 199 ? 23.017 -4.349 -9.116 1.00 76.62 199 ILE A C 1
ATOM 1670 O O . ILE A 1 199 ? 23.723 -3.599 -8.445 1.00 76.62 199 ILE A O 1
ATOM 1674 N N . GLU A 1 200 ? 22.270 -3.907 -10.121 1.00 79.56 200 GLU A N 1
ATOM 1675 C CA . GLU A 1 200 ? 22.093 -2.481 -10.382 1.00 79.56 200 GLU A CA 1
ATOM 1676 C C . GLU A 1 200 ? 20.825 -2.002 -9.683 1.00 79.56 200 GLU A C 1
ATOM 1678 O O . GLU A 1 200 ? 19.739 -2.549 -9.893 1.00 79.56 200 GLU A O 1
ATOM 1683 N N . ILE A 1 201 ? 20.967 -0.982 -8.839 1.00 81.69 201 ILE A N 1
ATOM 1684 C CA . ILE A 1 201 ? 19.869 -0.404 -8.069 1.00 81.69 201 ILE A CA 1
ATOM 1685 C C . ILE A 1 201 ? 19.692 1.041 -8.514 1.00 81.69 201 ILE A C 1
ATOM 1687 O O . ILE A 1 201 ? 20.586 1.864 -8.354 1.00 81.69 201 ILE A O 1
ATOM 1691 N N . PHE A 1 202 ? 18.523 1.366 -9.051 1.00 85.31 202 PHE A N 1
ATOM 1692 C CA . PHE A 1 202 ? 18.097 2.728 -9.349 1.00 85.31 202 PHE A CA 1
ATOM 1693 C C . PHE A 1 202 ? 17.054 3.160 -8.322 1.00 85.31 202 PHE A C 1
ATOM 1695 O O . PHE A 1 202 ? 16.069 2.457 -8.100 1.00 85.31 202 PHE A O 1
ATOM 1702 N N . PHE A 1 203 ? 17.227 4.316 -7.686 1.00 86.19 203 PHE A N 1
ATOM 1703 C CA . PHE A 1 203 ? 16.295 4.765 -6.659 1.00 86.19 203 PHE A CA 1
ATOM 1704 C C . PHE A 1 203 ? 16.147 6.281 -6.575 1.00 86.19 203 PHE A C 1
ATOM 1706 O O . PHE A 1 203 ? 17.077 7.049 -6.821 1.00 86.19 203 PHE A O 1
ATOM 1713 N N . SER A 1 204 ? 14.957 6.721 -6.168 1.00 84.44 204 SER A N 1
ATOM 1714 C CA . SER A 1 204 ? 14.698 8.127 -5.869 1.00 84.44 204 SER A CA 1
ATOM 1715 C C . SER A 1 204 ? 15.431 8.563 -4.604 1.00 84.44 204 SER A C 1
ATOM 1717 O O . SER A 1 204 ? 15.333 7.919 -3.555 1.00 84.44 204 SER A O 1
ATOM 1719 N N . THR A 1 205 ? 16.106 9.702 -4.679 1.00 80.69 205 THR A N 1
ATOM 1720 C CA . THR A 1 205 ? 16.723 10.371 -3.539 1.00 80.69 205 THR A CA 1
ATOM 1721 C C . THR A 1 205 ? 15.779 11.446 -3.021 1.00 80.69 205 THR A C 1
ATOM 1723 O O . THR A 1 205 ? 15.156 12.185 -3.776 1.00 80.69 205 THR A O 1
ATOM 1726 N N . ASP A 1 206 ? 15.626 11.507 -1.703 1.00 70.00 206 ASP A N 1
ATOM 1727 C CA . ASP A 1 206 ? 14.880 12.581 -1.056 1.00 70.00 206 ASP A CA 1
ATOM 1728 C C . ASP A 1 206 ? 15.891 13.677 -0.682 1.00 70.00 206 ASP A C 1
ATOM 1730 O O . ASP A 1 206 ? 16.720 13.440 0.207 1.00 70.00 206 ASP A O 1
ATOM 1734 N N . PRO A 1 207 ? 15.866 14.851 -1.344 1.00 55.88 207 PRO A N 1
ATOM 1735 C CA . PRO A 1 207 ? 16.832 15.919 -1.092 1.00 55.88 207 PRO A CA 1
ATOM 1736 C C . PRO A 1 207 ? 16.757 16.460 0.347 1.00 55.88 207 PRO A C 1
ATOM 1738 O O . PRO A 1 207 ? 17.706 17.090 0.815 1.00 55.88 207 PRO A O 1
ATOM 1741 N N . HIS A 1 208 ? 15.674 16.178 1.082 1.00 49.94 208 HIS A N 1
ATOM 1742 C CA . HIS A 1 208 ? 15.456 16.637 2.453 1.00 49.94 208 HIS A CA 1
ATOM 1743 C C . HIS A 1 208 ? 15.684 15.557 3.524 1.00 49.94 208 HIS A C 1
ATOM 1745 O O . HIS A 1 208 ? 15.741 15.883 4.715 1.00 49.94 208 HIS A O 1
ATOM 1751 N N . LYS A 1 209 ? 15.905 14.286 3.160 1.00 47.84 209 LYS A N 1
ATOM 1752 C CA . LYS A 1 209 ? 16.272 13.243 4.135 1.00 47.84 209 LYS A CA 1
ATOM 1753 C C . LYS A 1 209 ? 17.772 13.220 4.405 1.00 47.84 209 LYS A C 1
ATOM 1755 O O . LYS A 1 209 ? 18.524 12.416 3.859 1.00 47.84 209 LYS A O 1
ATOM 1760 N N . LYS A 1 210 ? 18.194 14.004 5.401 1.00 35.38 210 LYS A N 1
ATOM 1761 C CA . LYS A 1 210 ? 19.363 13.629 6.209 1.00 35.38 210 LYS A CA 1
ATOM 1762 C C . LYS A 1 210 ? 19.083 12.266 6.856 1.00 35.38 210 LYS A C 1
ATOM 1764 O O . LYS A 1 210 ? 18.172 12.134 7.670 1.00 35.38 210 LYS A O 1
ATOM 1769 N N . LYS A 1 211 ? 19.871 11.261 6.461 1.00 44.69 211 LYS A N 1
ATOM 1770 C CA . LYS A 1 211 ? 20.036 9.944 7.104 1.00 44.69 211 LYS A CA 1
ATOM 1771 C C . LYS A 1 211 ? 19.917 10.076 8.625 1.00 44.69 211 LYS A C 1
ATOM 1773 O O . LYS A 1 211 ? 20.840 10.608 9.228 1.00 44.69 211 LYS A O 1
ATOM 1778 N N . TYR A 1 212 ? 18.858 9.549 9.245 1.00 28.78 212 TYR A N 1
ATOM 1779 C CA . TYR A 1 212 ? 18.860 9.355 10.695 1.00 28.78 212 TYR A CA 1
ATOM 1780 C C . TYR A 1 212 ? 18.048 8.154 11.196 1.00 28.78 212 TYR A C 1
ATOM 1782 O O . TYR A 1 212 ? 16.897 7.933 10.833 1.00 28.78 212 TYR A O 1
ATOM 1790 N N . ASN A 1 213 ? 18.720 7.490 12.142 1.00 23.53 213 ASN A N 1
ATOM 1791 C CA . ASN A 1 213 ? 18.242 6.808 13.345 1.00 23.53 213 ASN A CA 1
ATOM 1792 C C . ASN A 1 213 ? 17.890 5.315 13.281 1.00 23.53 213 ASN A C 1
ATOM 1794 O O . ASN A 1 213 ? 16.750 4.893 13.102 1.00 23.53 213 ASN A O 1
ATOM 1798 N N . LYS A 1 214 ? 18.923 4.526 13.625 1.00 23.55 214 LYS A N 1
ATOM 1799 C CA . LYS A 1 214 ? 18.814 3.283 14.400 1.00 23.55 214 LYS A CA 1
ATOM 1800 C C . LYS A 1 214 ? 17.802 3.460 15.534 1.00 23.55 214 LYS A C 1
ATOM 1802 O O . LYS A 1 214 ? 17.951 4.337 16.381 1.00 23.55 214 LYS A O 1
ATOM 1807 N N . THR A 1 215 ? 16.810 2.584 15.572 1.00 22.97 215 THR A N 1
ATOM 1808 C CA . THR A 1 215 ? 15.875 2.471 16.689 1.00 22.97 215 THR A CA 1
ATOM 1809 C C . THR A 1 215 ? 16.510 1.619 17.788 1.00 22.97 215 THR A C 1
ATOM 1811 O O . THR A 1 215 ? 16.888 0.473 17.546 1.00 22.97 215 THR A O 1
ATOM 1814 N N . PHE A 1 216 ? 16.630 2.171 18.996 1.00 23.33 216 PHE A N 1
ATOM 1815 C CA . PHE A 1 216 ? 16.950 1.413 20.206 1.00 23.33 216 PHE A CA 1
ATOM 1816 C C . PHE A 1 216 ? 15.739 0.574 20.643 1.00 23.33 216 PHE A C 1
ATOM 1818 O O . PHE A 1 216 ? 14.600 1.040 20.612 1.00 23.33 216 PHE A O 1
ATOM 1825 N N . LYS A 1 217 ? 16.002 -0.659 21.085 1.00 24.59 217 LYS A N 1
ATOM 1826 C CA . LYS A 1 217 ? 15.088 -1.492 21.876 1.00 24.59 217 LYS A CA 1
ATOM 1827 C C . LYS A 1 217 ? 15.606 -1.501 23.310 1.00 24.59 217 LYS A C 1
ATOM 1829 O O . LYS A 1 217 ? 16.782 -1.790 23.506 1.00 24.59 217 LYS A O 1
ATOM 1834 N N . LEU A 1 218 ? 14.738 -1.245 24.284 1.00 27.47 218 LEU A N 1
ATOM 1835 C CA . LEU A 1 218 ? 14.999 -1.606 25.676 1.00 27.47 218 LEU A CA 1
ATOM 1836 C C . LEU A 1 218 ? 14.181 -2.858 26.002 1.00 27.47 218 LEU A C 1
ATOM 1838 O O . LEU A 1 218 ? 12.990 -2.912 25.691 1.00 27.47 218 LEU A O 1
ATOM 1842 N N . ILE A 1 219 ? 14.837 -3.857 26.584 1.00 29.55 219 ILE A N 1
ATOM 1843 C CA . ILE A 1 219 ? 14.229 -5.081 27.105 1.00 29.55 219 ILE A CA 1
ATOM 1844 C C . ILE A 1 219 ? 14.438 -5.099 28.623 1.00 29.55 219 ILE A C 1
ATOM 1846 O O . ILE A 1 219 ? 15.531 -4.812 29.097 1.00 29.55 219 ILE A O 1
ATOM 1850 N N . GLU A 1 220 ? 13.347 -5.472 29.294 1.00 29.88 220 GLU A N 1
ATOM 1851 C CA . GLU A 1 220 ? 13.188 -6.018 30.648 1.00 29.88 220 GLU A CA 1
ATOM 1852 C C . GLU A 1 220 ? 13.503 -5.153 31.876 1.00 29.88 220 GLU A C 1
ATOM 1854 O O . GLU A 1 220 ? 14.640 -4.820 32.188 1.00 29.88 220 GLU A O 1
ATOM 1859 N N . ALA A 1 221 ? 12.453 -4.953 32.680 1.00 29.48 221 ALA A N 1
ATOM 1860 C CA . ALA A 1 221 ? 12.563 -4.998 34.130 1.00 29.48 221 ALA A CA 1
ATOM 1861 C C . ALA A 1 221 ? 11.744 -6.197 34.629 1.00 29.48 221 ALA A C 1
ATOM 1863 O O . ALA A 1 221 ? 10.516 -6.238 34.533 1.00 29.48 221 ALA A O 1
ATOM 1864 N N . SER A 1 222 ? 12.467 -7.201 35.109 1.00 35.66 222 SER A N 1
ATOM 1865 C CA . SER A 1 222 ? 11.982 -8.323 35.896 1.00 35.66 222 SER A CA 1
ATOM 1866 C C . SER A 1 222 ? 11.489 -7.871 37.281 1.00 35.66 222 SER A C 1
ATOM 1868 O O . SER A 1 222 ? 11.956 -6.876 37.828 1.00 35.66 222 SER A O 1
ATOM 1870 N N . THR A 1 223 ? 10.587 -8.674 37.857 1.00 35.41 223 THR A N 1
ATOM 1871 C CA . THR A 1 223 ? 10.235 -8.756 39.291 1.00 35.41 223 THR A CA 1
ATOM 1872 C C . THR A 1 223 ? 9.613 -7.517 39.954 1.00 35.41 223 THR A C 1
ATOM 1874 O O . THR A 1 223 ? 10.271 -6.788 40.689 1.00 35.41 223 THR A O 1
ATOM 1877 N N . CYS A 1 224 ? 8.287 -7.366 39.841 1.00 32.25 224 CYS A N 1
ATOM 1878 C CA . CYS A 1 224 ? 7.509 -6.685 40.883 1.00 32.25 224 CYS A CA 1
ATOM 1879 C C . CYS A 1 224 ? 7.361 -7.614 42.096 1.00 32.25 224 CYS A C 1
ATOM 1881 O O . CYS A 1 224 ? 6.390 -8.359 42.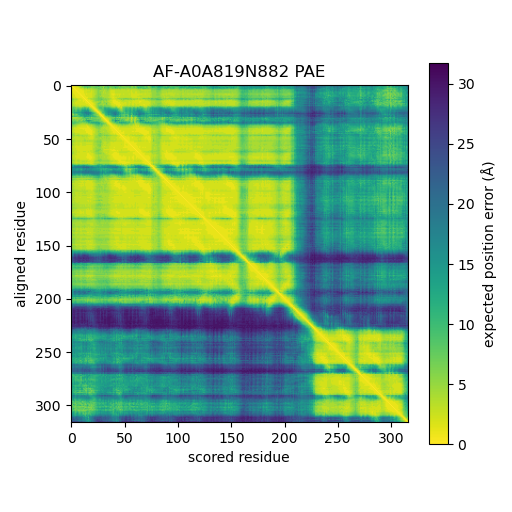221 1.00 32.25 224 CYS A O 1
ATOM 1883 N N . SER A 1 225 ? 8.340 -7.549 42.991 1.00 39.19 225 SER A N 1
ATOM 1884 C CA . SER A 1 225 ? 8.216 -7.988 44.378 1.00 39.19 225 SER A CA 1
ATOM 1885 C C . SER A 1 225 ? 8.720 -6.874 45.292 1.00 39.19 225 SER A C 1
ATOM 1887 O O . SER A 1 225 ? 9.879 -6.882 45.692 1.00 39.19 225 SER A O 1
ATOM 1889 N N . SER A 1 226 ? 7.856 -5.909 45.603 1.00 39.50 226 SER A N 1
ATOM 1890 C CA . SER A 1 226 ? 7.883 -5.150 46.860 1.00 39.50 226 SER A CA 1
ATOM 1891 C C . SER A 1 226 ? 6.645 -4.254 46.970 1.00 39.50 226 SER A C 1
ATOM 1893 O O . SER A 1 226 ? 6.097 -3.768 45.982 1.00 39.50 226 SER A O 1
ATOM 1895 N N . HIS A 1 227 ? 6.170 -4.106 48.202 1.00 40.69 227 HIS A N 1
ATOM 1896 C CA . HIS A 1 227 ? 4.969 -3.392 48.616 1.00 40.69 227 HIS A CA 1
ATOM 1897 C C . HIS A 1 227 ? 5.035 -1.879 48.339 1.00 40.69 227 HIS A C 1
ATOM 1899 O O . HIS A 1 227 ? 5.358 -1.095 49.227 1.00 40.69 227 HIS A O 1
ATOM 1905 N N . GLN A 1 228 ? 4.685 -1.455 47.128 1.00 46.38 228 GLN A N 1
ATOM 1906 C CA . GLN A 1 228 ? 4.204 -0.098 46.872 1.00 46.38 228 GLN A CA 1
ATOM 1907 C C . GLN A 1 228 ? 2.712 -0.178 46.550 1.00 46.38 228 GLN A C 1
ATOM 1909 O O . GLN A 1 228 ? 2.304 -0.963 45.694 1.00 46.38 228 GLN A O 1
ATOM 1914 N N . GLU A 1 229 ? 1.890 0.609 47.246 1.00 49.06 229 GLU A N 1
ATOM 1915 C CA . GLU A 1 229 ? 0.504 0.853 46.845 1.00 49.06 229 GLU A CA 1
ATOM 1916 C C . GLU A 1 229 ? 0.524 1.580 45.499 1.00 49.06 229 GLU A C 1
ATOM 1918 O O . GLU A 1 229 ? 0.634 2.802 45.408 1.00 49.06 229 GLU A O 1
ATOM 1923 N N . ILE A 1 230 ? 0.500 0.806 44.418 1.00 65.69 230 ILE A N 1
ATOM 1924 C CA . ILE A 1 230 ? 0.417 1.349 43.071 1.00 65.69 230 ILE A CA 1
ATOM 1925 C C . ILE A 1 230 ? -0.961 1.997 42.947 1.00 65.69 230 ILE A C 1
ATOM 1927 O O . ILE A 1 230 ? -1.983 1.311 42.997 1.00 65.69 230 ILE A O 1
ATOM 1931 N N . ASN A 1 231 ? -0.997 3.317 42.764 1.00 77.25 231 ASN A N 1
ATOM 1932 C CA . ASN A 1 231 ? -2.225 4.017 42.414 1.00 77.25 231 ASN A CA 1
ATOM 1933 C C . ASN A 1 231 ? -2.687 3.550 41.026 1.00 77.25 231 ASN A C 1
ATOM 1935 O O . ASN A 1 231 ? -2.212 4.026 39.999 1.00 77.25 231 ASN A O 1
ATOM 1939 N N . LEU A 1 232 ? -3.632 2.612 40.995 1.00 79.31 232 LEU A N 1
ATOM 1940 C CA . LEU A 1 232 ? -4.124 1.999 39.760 1.00 79.31 232 LEU A CA 1
ATOM 1941 C C . LEU A 1 232 ? -4.804 3.007 38.818 1.00 79.31 232 LEU A C 1
ATOM 1943 O O . LEU A 1 232 ? -4.931 2.738 37.625 1.00 79.31 232 LEU A O 1
ATOM 1947 N N . ASN A 1 233 ? -5.213 4.175 39.324 1.00 81.56 233 ASN A N 1
ATOM 1948 C CA . ASN A 1 233 ? -5.903 5.192 38.535 1.00 81.56 233 ASN A CA 1
ATOM 1949 C C . ASN A 1 233 ? -4.971 5.987 37.613 1.00 81.56 233 ASN A C 1
ATOM 1951 O O . ASN A 1 233 ? -5.468 6.624 36.686 1.00 81.56 233 ASN A O 1
ATOM 1955 N N . SER A 1 234 ? -3.654 5.967 37.833 1.00 81.81 234 SER A N 1
ATOM 1956 C CA . SER A 1 234 ? -2.693 6.633 36.941 1.00 81.81 234 SER A CA 1
ATOM 1957 C C . SER A 1 234 ? -2.273 5.768 35.748 1.00 81.81 234 SER A C 1
ATOM 1959 O O . SER A 1 234 ? -1.599 6.258 34.844 1.00 81.81 234 SER A O 1
ATOM 1961 N N . ILE A 1 235 ? -2.673 4.492 35.720 1.00 84.50 235 ILE A N 1
ATOM 1962 C CA . ILE A 1 235 ? -2.297 3.547 34.668 1.00 84.50 235 ILE A CA 1
ATOM 1963 C C . ILE A 1 235 ? -3.217 3.736 33.457 1.00 84.50 235 ILE A C 1
ATOM 1965 O O . ILE A 1 235 ? -4.418 3.473 33.528 1.00 84.50 235 ILE A O 1
ATOM 1969 N N . ASN A 1 236 ? -2.634 4.157 32.333 1.00 88.88 236 ASN A N 1
ATOM 1970 C CA . ASN A 1 236 ? -3.316 4.326 31.045 1.00 88.88 236 ASN A CA 1
ATOM 1971 C C . ASN A 1 236 ? -2.927 3.266 29.995 1.00 88.88 236 ASN A C 1
ATOM 1973 O O . ASN A 1 236 ? -3.647 3.085 29.015 1.00 88.88 236 ASN A O 1
ATOM 1977 N N . HIS A 1 237 ? -1.834 2.528 30.214 1.00 89.12 237 HIS A N 1
ATOM 1978 C CA . HIS A 1 237 ? -1.329 1.496 29.309 1.00 89.12 237 HIS A CA 1
ATOM 1979 C C . HIS A 1 237 ? -1.123 0.177 30.047 1.00 89.12 237 HIS A C 1
ATOM 1981 O O . HIS A 1 237 ? -0.453 0.132 31.078 1.00 89.12 237 HIS A O 1
ATOM 1987 N N . ILE A 1 238 ? -1.663 -0.910 29.494 1.00 85.88 238 ILE A N 1
ATOM 1988 C CA . ILE A 1 238 ? -1.358 -2.273 29.937 1.00 85.88 238 ILE A CA 1
ATOM 1989 C C . ILE A 1 238 ? -0.604 -3.021 28.845 1.00 85.88 238 ILE A C 1
ATOM 1991 O O . ILE A 1 238 ? -1.036 -3.073 27.693 1.00 85.88 238 ILE A O 1
ATOM 1995 N N . HIS A 1 239 ? 0.490 -3.669 29.240 1.00 86.75 239 HIS A N 1
ATOM 1996 C CA . HIS A 1 239 ? 1.219 -4.616 28.411 1.00 86.75 239 HIS A CA 1
ATOM 1997 C C . HIS A 1 239 ? 1.068 -6.032 28.976 1.00 86.75 239 HIS A C 1
ATOM 1999 O O . HIS A 1 239 ? 1.515 -6.331 30.081 1.00 86.75 239 HIS A O 1
ATOM 2005 N N . LEU A 1 240 ? 0.412 -6.906 28.218 1.00 80.31 240 LEU A N 1
ATOM 2006 C CA . LEU A 1 240 ? 0.202 -8.299 28.577 1.00 80.31 240 LEU A CA 1
ATOM 2007 C C . LEU A 1 240 ? 1.241 -9.177 27.900 1.00 80.31 240 LEU A C 1
ATOM 2009 O O . LEU A 1 240 ? 1.166 -9.384 26.692 1.00 80.31 240 LEU A O 1
ATOM 2013 N N . CYS A 1 241 ? 2.147 -9.742 28.694 1.00 78.25 241 CYS A N 1
ATOM 2014 C CA . CYS A 1 241 ? 3.202 -10.628 28.193 1.00 78.25 241 CYS A CA 1
ATOM 2015 C C . CYS A 1 241 ? 2.927 -12.123 28.470 1.00 78.25 241 CYS A C 1
ATOM 2017 O O . CYS A 1 241 ? 3.595 -13.001 27.928 1.00 78.25 241 CYS A O 1
ATOM 2019 N N . CYS A 1 242 ? 1.954 -12.448 29.333 1.00 76.25 242 CYS A N 1
ATOM 2020 C CA . CYS A 1 242 ? 1.629 -13.825 29.719 1.00 76.25 242 CYS A CA 1
ATOM 2021 C C . CYS A 1 242 ? 0.156 -13.991 30.147 1.00 76.25 242 CYS A C 1
ATOM 2023 O O . CYS A 1 242 ? -0.384 -13.167 30.888 1.00 76.25 242 CYS A O 1
ATOM 2025 N N . ILE A 1 243 ? -0.487 -15.099 29.744 1.00 74.94 243 ILE A N 1
ATOM 2026 C CA . ILE A 1 243 ? -1.886 -15.405 30.102 1.00 74.94 243 ILE A CA 1
ATOM 2027 C C . ILE A 1 243 ? -2.068 -15.732 31.591 1.00 74.94 243 ILE A C 1
ATOM 2029 O O . ILE A 1 243 ? -3.130 -15.496 32.163 1.00 74.94 243 ILE A O 1
ATOM 2033 N N . GLU A 1 244 ? -1.038 -16.267 32.244 1.00 76.25 244 GLU A N 1
ATOM 2034 C CA . GLU A 1 244 ? -1.086 -16.601 33.668 1.00 76.25 244 GLU A CA 1
ATOM 2035 C C . GLU A 1 244 ? -1.164 -15.337 34.520 1.00 76.25 244 GLU A C 1
ATOM 2037 O O . GLU A 1 244 ? -1.918 -15.302 35.492 1.00 76.25 244 GLU A O 1
ATOM 2042 N N . ALA A 1 245 ? -0.444 -14.281 34.122 1.00 73.50 245 ALA A N 1
ATOM 2043 C CA . ALA A 1 245 ? -0.535 -12.971 34.757 1.00 73.50 245 ALA A CA 1
ATOM 2044 C C . ALA A 1 245 ? -1.947 -12.390 34.609 1.00 73.50 245 ALA A C 1
ATOM 2046 O O . ALA A 1 245 ? -2.512 -11.890 35.579 1.00 73.50 245 ALA A O 1
ATOM 2047 N N . LEU A 1 246 ? -2.552 -12.546 33.426 1.00 75.62 246 LEU A N 1
ATOM 2048 C CA . LEU A 1 246 ? -3.925 -12.123 33.165 1.00 75.62 246 LEU A CA 1
ATOM 2049 C C . LEU A 1 246 ? -4.936 -12.862 34.062 1.00 75.62 246 LEU A C 1
ATOM 2051 O O . LEU A 1 246 ? -5.812 -12.235 34.647 1.00 75.62 246 LEU A O 1
ATOM 2055 N N . ASN A 1 247 ? -4.786 -14.180 34.225 1.00 77.50 247 ASN A N 1
ATOM 2056 C CA . ASN A 1 247 ? -5.674 -14.991 35.066 1.00 77.50 247 ASN A CA 1
ATOM 2057 C C . ASN A 1 247 ? -5.499 -14.732 36.573 1.00 77.50 247 ASN A C 1
ATOM 2059 O O . ASN A 1 247 ? -6.436 -14.944 37.340 1.00 77.50 247 ASN A O 1
ATOM 2063 N N . LYS A 1 248 ? -4.304 -14.312 37.006 1.00 80.31 248 LYS A N 1
ATOM 2064 C CA . LYS A 1 248 ? -3.999 -13.997 38.412 1.00 80.31 248 LYS A CA 1
ATOM 2065 C C . LYS A 1 248 ? -4.298 -12.540 38.778 1.00 80.31 248 LYS A C 1
ATOM 2067 O O . LYS A 1 248 ? -4.327 -12.216 39.965 1.00 80.31 248 LYS A O 1
ATOM 2072 N N . CYS A 1 249 ? -4.510 -11.666 37.794 1.00 80.69 249 CYS A N 1
ATOM 2073 C CA . CYS A 1 249 ? -4.789 -10.257 38.029 1.00 80.69 249 CYS A CA 1
ATOM 2074 C C . CYS A 1 249 ? -6.172 -10.081 38.673 1.00 80.69 249 CYS A C 1
ATOM 2076 O O . CYS A 1 249 ? -7.190 -10.462 38.099 1.00 80.69 249 CYS A O 1
ATO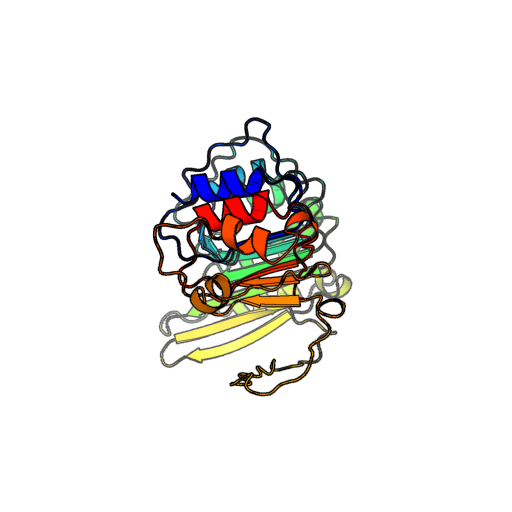M 2078 N N . LYS A 1 250 ? -6.201 -9.499 39.876 1.00 83.94 250 LYS A N 1
ATOM 2079 C CA . LYS A 1 250 ? -7.439 -9.169 40.606 1.00 83.94 250 LYS A CA 1
ATOM 2080 C C . LYS A 1 250 ? -7.822 -7.690 40.502 1.00 83.94 250 LYS A C 1
ATOM 2082 O O . LYS A 1 250 ? -8.874 -7.301 40.997 1.00 83.94 250 LYS A O 1
ATOM 2087 N N . ASN A 1 251 ? -6.963 -6.879 39.892 1.00 86.38 251 ASN A N 1
ATOM 2088 C CA . ASN A 1 251 ? -7.131 -5.435 39.811 1.00 86.38 251 ASN A CA 1
ATOM 2089 C C . ASN A 1 251 ? -7.937 -5.055 38.566 1.00 86.38 251 ASN A C 1
ATOM 2091 O O . ASN A 1 251 ? -7.785 -5.671 37.511 1.00 86.38 251 ASN A O 1
ATOM 2095 N N . TYR A 1 252 ? -8.748 -4.005 38.693 1.00 88.94 252 TYR A N 1
ATOM 2096 C CA . TYR A 1 252 ? -9.449 -3.378 37.578 1.00 88.94 252 TYR A CA 1
ATOM 2097 C C . TYR A 1 252 ? -8.844 -2.002 37.295 1.00 88.94 252 TYR A C 1
ATOM 2099 O O . TYR A 1 252 ? -8.776 -1.149 38.181 1.00 88.94 252 TYR A O 1
ATOM 2107 N N . PHE A 1 253 ? -8.400 -1.780 36.062 1.00 88.25 253 PHE A N 1
ATOM 2108 C CA . PHE A 1 253 ? -7.705 -0.568 35.646 1.00 88.25 253 PHE A CA 1
ATOM 2109 C C . PHE A 1 253 ? -8.648 0.318 34.826 1.00 88.25 253 PHE A C 1
ATOM 2111 O O . PHE A 1 253 ? -8.734 0.226 33.601 1.00 88.25 253 PHE A O 1
ATOM 2118 N N . GLN A 1 254 ? -9.388 1.185 35.516 1.00 90.62 254 GLN A N 1
ATOM 2119 C CA . GLN A 1 254 ? -10.486 1.956 34.921 1.00 90.62 254 GLN A CA 1
ATOM 2120 C C . GLN A 1 254 ? -10.066 2.999 33.869 1.00 90.62 254 GLN A C 1
ATOM 2122 O O . GLN A 1 254 ? -10.889 3.371 33.032 1.00 90.62 254 GLN A O 1
ATOM 2127 N N . ASN A 1 255 ? -8.818 3.476 33.901 1.00 87.88 255 ASN A N 1
ATOM 2128 C CA . ASN A 1 255 ? -8.330 4.581 33.062 1.00 87.88 255 ASN A CA 1
ATOM 2129 C C . ASN A 1 255 ? -7.468 4.130 31.876 1.00 87.88 255 ASN A C 1
ATOM 2131 O O . ASN A 1 255 ? -6.857 4.960 31.209 1.00 87.88 255 ASN A O 1
ATOM 2135 N N . VAL A 1 256 ? -7.438 2.828 31.592 1.00 88.00 256 VAL A N 1
ATOM 2136 C CA . VAL A 1 256 ? -6.636 2.277 30.498 1.00 88.00 256 VAL A CA 1
ATOM 2137 C C . VAL A 1 256 ? -7.251 2.622 29.148 1.00 88.00 256 VAL A C 1
ATOM 2139 O O . VAL A 1 256 ? -8.426 2.352 28.897 1.00 88.00 256 VAL A O 1
ATOM 2142 N N . THR A 1 257 ? -6.424 3.192 28.277 1.00 86.88 257 THR A N 1
ATOM 2143 C CA . THR A 1 257 ? -6.733 3.549 26.886 1.00 86.88 257 THR A CA 1
ATOM 2144 C C . THR A 1 257 ? -5.855 2.794 25.894 1.00 86.88 257 THR A C 1
ATOM 2146 O O . THR A 1 257 ? -6.238 2.610 24.739 1.00 86.88 257 THR A O 1
ATOM 2149 N N . ASP A 1 258 ? -4.703 2.301 26.340 1.00 85.56 258 ASP A N 1
ATOM 2150 C CA . ASP A 1 258 ? -3.727 1.613 25.509 1.00 85.56 258 ASP A CA 1
ATOM 2151 C C . ASP A 1 258 ? -3.577 0.158 25.971 1.00 85.56 258 ASP A C 1
ATOM 2153 O O . ASP A 1 258 ? -3.358 -0.124 27.152 1.00 85.56 258 ASP A O 1
ATOM 2157 N N . LEU A 1 259 ? -3.655 -0.784 25.032 1.00 85.50 259 LEU A N 1
ATOM 2158 C CA . LEU A 1 259 ? -3.461 -2.208 25.293 1.00 85.50 259 LEU A CA 1
ATOM 2159 C C . LEU A 1 259 ? -2.423 -2.787 24.332 1.00 85.50 259 LEU A C 1
ATOM 2161 O O . LEU A 1 259 ? -2.611 -2.774 23.116 1.00 85.50 259 LEU A O 1
ATOM 2165 N N . THR A 1 260 ? -1.350 -3.352 24.882 1.00 84.94 260 THR A N 1
ATOM 2166 C CA . THR A 1 260 ? -0.414 -4.202 24.139 1.00 84.94 260 THR A CA 1
ATOM 2167 C C . THR A 1 260 ? -0.591 -5.648 24.576 1.00 84.94 260 THR A C 1
ATOM 2169 O O . THR A 1 260 ? -0.540 -5.941 25.768 1.00 84.94 260 THR A O 1
ATOM 2172 N N . VAL A 1 261 ? -0.757 -6.563 23.625 1.00 78.88 261 VAL A N 1
ATOM 2173 C CA . VAL A 1 261 ? -0.805 -8.004 23.874 1.00 78.88 261 VAL A CA 1
ATOM 2174 C C . VAL A 1 261 ? 0.365 -8.681 23.166 1.00 78.88 261 VAL A C 1
ATOM 2176 O O . VAL A 1 261 ? 0.349 -8.860 21.951 1.00 78.88 261 VAL A O 1
ATOM 2179 N N . ASP A 1 262 ? 1.364 -9.063 23.952 1.00 76.31 262 ASP A N 1
ATOM 2180 C CA . ASP A 1 262 ? 2.580 -9.789 23.570 1.00 76.31 262 ASP A CA 1
ATOM 2181 C C . ASP A 1 262 ? 2.616 -11.155 24.277 1.00 76.31 262 ASP A C 1
ATOM 2183 O O . ASP A 1 262 ? 3.541 -11.527 24.994 1.00 76.31 262 ASP A O 1
ATOM 2187 N N . CYS A 1 263 ? 1.520 -11.905 24.172 1.00 63.53 263 CYS A N 1
ATOM 2188 C CA . CYS A 1 263 ? 1.401 -13.213 24.806 1.00 63.53 263 CYS A CA 1
ATOM 2189 C C . CYS A 1 263 ? 1.568 -14.323 23.764 1.00 63.53 263 CYS A C 1
ATOM 2191 O O . CYS A 1 263 ? 0.837 -14.373 22.770 1.00 63.53 263 CYS A O 1
ATOM 2193 N N . LYS A 1 264 ? 2.425 -15.312 24.046 1.00 61.81 264 LYS A N 1
ATOM 2194 C CA . LYS A 1 264 ? 2.304 -16.648 23.438 1.00 61.81 264 LYS A CA 1
ATOM 2195 C C . LYS A 1 264 ? 1.058 -17.333 24.015 1.00 61.81 264 LYS A C 1
ATOM 2197 O O . LYS A 1 264 ? 1.139 -18.058 24.999 1.00 61.81 264 LYS A O 1
ATOM 2202 N N . LEU A 1 265 ? -0.111 -17.054 23.446 1.00 57.97 265 LEU A N 1
ATOM 2203 C CA . LEU A 1 265 ? -1.362 -17.697 23.847 1.00 57.97 265 LEU A CA 1
ATOM 2204 C C . LEU A 1 265 ? -1.457 -19.083 23.211 1.00 57.97 265 LEU A C 1
ATOM 2206 O O . LEU A 1 265 ? -2.058 -19.247 22.160 1.00 57.97 265 LEU A O 1
ATOM 2210 N N . ASP A 1 266 ? -0.882 -20.096 23.850 1.00 53.84 266 ASP A N 1
ATOM 2211 C CA . ASP A 1 266 ? -1.047 -21.489 23.403 1.00 53.84 266 ASP A CA 1
ATOM 2212 C C . ASP A 1 266 ? -2.395 -22.116 23.809 1.00 53.84 266 ASP A C 1
ATOM 2214 O O . ASP A 1 266 ? -2.626 -23.306 23.612 1.00 53.84 266 ASP A O 1
ATOM 2218 N N . SER A 1 267 ? -3.327 -21.358 24.391 1.00 50.19 267 SER A N 1
ATOM 2219 C CA . SER A 1 267 ? -4.518 -21.957 24.994 1.00 50.19 267 SER A CA 1
ATOM 2220 C C . SER A 1 267 ? -5.728 -21.958 24.056 1.00 50.19 267 SER A C 1
ATOM 2222 O O . SER A 1 267 ? -6.431 -20.954 23.923 1.00 50.19 267 SER A O 1
ATOM 2224 N N . CYS A 1 268 ? -6.030 -23.130 23.501 1.00 47.94 268 CYS A N 1
ATOM 2225 C CA . CYS A 1 268 ? -7.194 -23.420 22.663 1.00 47.94 268 CYS A CA 1
ATOM 2226 C C . CYS A 1 268 ? -8.593 -23.182 23.277 1.00 47.94 268 CYS A C 1
ATOM 2228 O O . CYS A 1 268 ? -9.543 -23.494 22.578 1.00 47.94 268 CYS A O 1
ATOM 2230 N N . ASN A 1 269 ? -8.808 -22.695 24.516 1.00 49.12 269 ASN A N 1
ATOM 2231 C CA . ASN A 1 269 ? -10.153 -22.872 25.117 1.00 49.12 269 ASN A CA 1
ATOM 2232 C C . ASN A 1 269 ? -10.720 -21.853 26.128 1.00 49.12 269 ASN A C 1
ATOM 2234 O O . ASN A 1 269 ? -11.697 -22.168 26.803 1.00 49.12 269 ASN A O 1
ATOM 2238 N N . LYS A 1 270 ? -10.220 -20.614 26.232 1.00 61.03 270 LYS A N 1
ATOM 2239 C CA . LYS A 1 270 ? -10.973 -19.542 26.930 1.00 61.03 270 LYS A CA 1
ATOM 2240 C C . LYS A 1 270 ? -10.925 -18.248 26.129 1.00 61.03 270 LYS A C 1
ATOM 2242 O O . LYS A 1 270 ? -9.861 -17.881 25.637 1.00 61.03 270 LYS A O 1
ATOM 2247 N N . SER A 1 271 ? -12.069 -17.576 25.966 1.00 70.62 271 SER A N 1
ATOM 2248 C CA . SER A 1 271 ? -12.117 -16.294 25.257 1.00 70.62 271 SER A CA 1
ATOM 2249 C C . SER A 1 271 ? -11.341 -15.260 26.071 1.00 70.62 271 SER A C 1
ATOM 2251 O O . SER A 1 271 ? -11.789 -14.812 27.127 1.00 70.62 271 SER A O 1
ATOM 2253 N N . ILE A 1 272 ? -10.149 -14.905 25.586 1.00 77.94 272 ILE A N 1
ATOM 2254 C CA . ILE A 1 272 ? -9.287 -13.875 26.174 1.00 77.94 272 ILE A CA 1
ATOM 2255 C C . ILE A 1 272 ? -10.042 -12.568 26.407 1.00 77.94 272 ILE A C 1
ATOM 2257 O O . ILE A 1 272 ? -9.754 -11.854 27.361 1.00 77.94 272 ILE A O 1
ATOM 2261 N N . THR A 1 273 ? -11.051 -12.289 25.583 1.00 79.19 273 THR A N 1
ATOM 2262 C CA . THR A 1 273 ? -11.898 -11.112 25.732 1.00 79.19 273 THR A CA 1
ATOM 2263 C C . THR A 1 273 ? -12.654 -11.095 27.049 1.00 79.19 273 THR A C 1
ATOM 2265 O O . THR A 1 273 ? -12.715 -10.056 27.694 1.00 79.19 273 THR A O 1
ATOM 2268 N N . THR A 1 274 ? -13.149 -12.248 27.508 1.00 82.88 274 THR A N 1
ATOM 2269 C CA . THR A 1 274 ? -13.836 -12.356 28.798 1.00 82.88 274 THR A CA 1
ATOM 2270 C C . THR A 1 274 ? -12.877 -12.035 29.936 1.00 82.88 274 THR A C 1
ATOM 2272 O O . THR A 1 274 ? -13.250 -11.353 30.886 1.00 82.88 274 THR A O 1
ATOM 2275 N N . THR A 1 275 ? -11.629 -12.498 29.843 1.00 84.12 275 THR A N 1
ATOM 2276 C CA . THR A 1 275 ? -10.616 -12.223 30.865 1.00 84.12 275 THR A CA 1
ATOM 2277 C C . THR A 1 275 ? -10.157 -10.766 30.823 1.00 84.12 275 THR A C 1
ATOM 2279 O O . THR A 1 275 ? -10.029 -10.139 31.868 1.00 84.12 275 THR A O 1
ATOM 2282 N N . LEU A 1 276 ? -9.974 -10.196 29.632 1.00 86.38 276 LEU A N 1
ATOM 2283 C CA . LEU A 1 276 ? -9.615 -8.790 29.449 1.00 86.38 276 LEU A CA 1
ATOM 2284 C C . LEU A 1 276 ? -10.701 -7.850 29.970 1.00 86.38 276 LEU A C 1
ATOM 2286 O O . LEU A 1 276 ? -10.402 -6.925 30.715 1.00 86.38 276 LEU A O 1
ATOM 2290 N N . ASN A 1 277 ? -11.967 -8.123 29.659 1.00 87.19 277 ASN A N 1
ATOM 2291 C CA . ASN A 1 277 ? -13.078 -7.272 30.080 1.00 87.19 277 ASN A CA 1
ATOM 2292 C C . ASN A 1 277 ? -13.278 -7.255 31.610 1.00 87.19 277 ASN A C 1
ATOM 2294 O O . ASN A 1 277 ? -13.978 -6.396 32.132 1.00 87.19 277 ASN A O 1
ATOM 2298 N N . ARG A 1 278 ? -12.661 -8.196 32.344 1.00 87.00 278 ARG A N 1
ATOM 2299 C CA . ARG A 1 278 ? -12.629 -8.196 33.818 1.00 87.00 278 ARG A CA 1
ATOM 2300 C C . ARG A 1 278 ? -11.574 -7.270 34.406 1.00 87.00 278 ARG A C 1
ATOM 2302 O O . ARG A 1 278 ? -11.706 -6.904 35.567 1.00 87.00 278 ARG A O 1
ATOM 2309 N N . ILE A 1 279 ? -10.528 -6.940 33.651 1.00 87.50 279 ILE A N 1
ATOM 2310 C CA . ILE A 1 279 ? -9.395 -6.148 34.147 1.00 87.50 279 ILE A CA 1
ATOM 2311 C C . ILE A 1 279 ? -9.362 -4.737 33.560 1.00 87.50 279 ILE A C 1
ATOM 2313 O O . ILE A 1 279 ? -8.805 -3.845 34.189 1.00 87.50 279 ILE A O 1
ATOM 2317 N N . ILE A 1 280 ? -9.955 -4.514 32.385 1.00 89.00 280 ILE A N 1
ATOM 2318 C CA . ILE A 1 280 ? -9.967 -3.215 31.706 1.00 89.00 280 ILE A CA 1
ATOM 2319 C C . ILE A 1 280 ? -11.312 -2.937 31.031 1.00 89.00 280 ILE A C 1
ATOM 2321 O O . ILE A 1 280 ? -11.964 -3.869 30.554 1.00 89.00 280 ILE A O 1
ATOM 2325 N N . PRO A 1 281 ? -11.702 -1.657 30.902 1.00 89.19 281 PRO A N 1
ATOM 2326 C CA . PRO A 1 281 ? -12.845 -1.259 30.094 1.00 89.19 281 PRO A CA 1
ATOM 2327 C C . PRO A 1 281 ? -12.486 -1.305 28.603 1.00 89.19 281 PRO A C 1
ATOM 2329 O O . PRO A 1 281 ? -12.046 -0.307 28.034 1.00 89.19 281 PRO A O 1
ATOM 2332 N N . LEU A 1 282 ? -12.713 -2.448 27.947 1.00 88.12 282 LEU A N 1
ATOM 2333 C CA . LEU A 1 282 ? -12.440 -2.621 26.511 1.00 88.12 282 LEU A CA 1
ATOM 2334 C C . LEU A 1 282 ? -13.039 -1.514 25.615 1.00 88.12 282 LEU A C 1
ATOM 2336 O O . LEU A 1 282 ? -12.330 -1.039 24.725 1.00 88.12 282 LEU A O 1
ATOM 2340 N N . PRO A 1 283 ? -14.255 -0.987 25.878 1.00 89.31 283 PRO A N 1
ATOM 2341 C CA . PRO A 1 283 ? -14.790 0.127 25.104 1.00 89.31 283 PRO A CA 1
ATOM 2342 C C . PRO A 1 283 ? -13.955 1.409 25.155 1.00 89.31 283 PRO A C 1
ATOM 2344 O O . PRO A 1 283 ? -14.079 2.229 24.256 1.00 89.31 283 PRO A O 1
ATOM 2347 N N . ARG A 1 284 ? -13.106 1.618 26.169 1.00 86.75 284 ARG A N 1
ATOM 2348 C CA . ARG A 1 284 ? -12.261 2.821 26.287 1.00 86.75 284 ARG A CA 1
ATOM 2349 C C . ARG A 1 284 ? -10.918 2.692 25.575 1.00 86.75 284 ARG A C 1
ATOM 2351 O O . ARG A 1 284 ? -10.192 3.679 25.500 1.00 86.75 284 ARG A O 1
ATOM 2358 N N . ILE A 1 285 ? -10.583 1.510 25.058 1.00 86.56 285 ILE A N 1
ATOM 2359 C CA . ILE A 1 285 ? -9.307 1.298 24.381 1.00 86.56 285 ILE A CA 1
ATOM 2360 C C . ILE A 1 285 ? -9.304 2.071 23.067 1.00 86.56 285 ILE A C 1
ATOM 2362 O O . ILE A 1 285 ? -10.126 1.832 22.185 1.00 86.56 285 ILE A O 1
ATOM 2366 N N . THR A 1 286 ? -8.358 2.996 22.955 1.00 82.69 286 THR A N 1
ATOM 2367 C CA . THR A 1 286 ? -8.113 3.812 21.767 1.00 82.69 286 THR A CA 1
ATOM 2368 C C . THR A 1 286 ? -6.907 3.327 20.978 1.00 82.69 286 THR A C 1
ATOM 2370 O O . THR A 1 286 ? -6.785 3.654 19.802 1.00 82.69 286 THR A O 1
ATOM 2373 N N . LYS A 1 287 ? -6.046 2.493 21.571 1.00 81.75 287 LYS A N 1
ATOM 2374 C CA . LYS A 1 287 ? -4.883 1.913 20.898 1.00 81.75 287 LYS A CA 1
ATOM 2375 C C . LYS A 1 287 ? -4.707 0.449 21.270 1.00 81.75 287 LYS A C 1
ATOM 2377 O O . LYS A 1 287 ? -4.577 0.105 22.442 1.00 81.75 287 LYS A O 1
ATOM 2382 N N . LEU A 1 288 ? -4.633 -0.405 20.253 1.00 83.31 288 LEU A N 1
ATOM 2383 C CA . LEU A 1 288 ? -4.424 -1.841 20.409 1.00 83.31 288 LEU A CA 1
ATOM 2384 C C . LEU A 1 288 ? -3.201 -2.286 19.605 1.00 83.31 288 LEU A C 1
ATOM 2386 O O . LEU A 1 288 ? -3.155 -2.130 18.385 1.00 83.31 288 LEU A O 1
ATOM 2390 N N . ILE A 1 289 ? -2.206 -2.846 20.289 1.00 79.69 289 ILE A N 1
ATOM 2391 C CA . ILE A 1 289 ? -1.027 -3.467 19.680 1.00 79.69 289 ILE A CA 1
ATOM 2392 C C . ILE A 1 289 ? -1.073 -4.956 19.999 1.00 79.69 289 ILE A C 1
ATOM 2394 O O . ILE A 1 289 ? -1.164 -5.333 21.160 1.00 79.69 289 ILE A O 1
ATOM 2398 N N . ILE A 1 290 ? -0.996 -5.811 18.983 1.00 74.94 290 ILE A N 1
ATOM 2399 C CA . ILE A 1 290 ? -0.974 -7.266 19.171 1.00 74.94 290 ILE A CA 1
ATOM 2400 C C . ILE A 1 290 ? 0.251 -7.818 18.455 1.00 74.94 290 ILE A C 1
ATOM 2402 O O . ILE A 1 290 ? 0.389 -7.667 17.238 1.00 74.94 290 ILE A O 1
ATOM 2406 N N . GLU A 1 291 ? 1.154 -8.433 19.214 1.00 72.44 291 GLU A N 1
ATOM 2407 C CA . GLU A 1 291 ? 2.350 -9.073 18.677 1.00 72.44 291 GLU A CA 1
ATOM 2408 C C . GLU A 1 291 ? 2.044 -10.542 18.348 1.00 72.44 291 GLU A C 1
ATOM 2410 O O . GLU A 1 291 ? 1.834 -11.399 19.208 1.00 72.44 291 GLU A O 1
ATOM 2415 N N . PHE A 1 292 ? 1.956 -10.839 17.049 1.00 60.28 292 PHE A N 1
ATOM 2416 C CA . PHE A 1 292 ? 1.540 -12.147 16.550 1.00 60.28 292 PHE A CA 1
ATOM 2417 C C . PHE A 1 292 ? 2.696 -13.139 16.556 1.00 60.28 292 PHE A C 1
ATOM 2419 O O . PHE A 1 292 ? 3.523 -13.153 15.645 1.00 60.28 292 PHE A O 1
ATOM 2426 N N . ARG A 1 293 ? 2.704 -14.038 17.542 1.00 58.81 293 ARG A N 1
ATOM 2427 C CA . ARG A 1 293 ? 3.383 -15.333 17.382 1.00 58.81 293 ARG A CA 1
ATOM 2428 C C . ARG A 1 293 ? 2.464 -16.541 17.560 1.00 58.81 293 ARG A C 1
ATOM 2430 O O . ARG A 1 293 ? 2.742 -17.551 16.928 1.00 58.81 293 ARG A O 1
ATOM 2437 N N . ARG A 1 294 ? 1.375 -16.450 18.349 1.00 58.84 294 ARG A N 1
ATOM 2438 C CA . ARG A 1 294 ? 0.403 -17.552 18.589 1.00 58.84 294 ARG A CA 1
ATOM 2439 C C . ARG A 1 294 ? -1.037 -17.101 18.924 1.00 58.84 294 ARG A C 1
ATOM 2441 O O . ARG A 1 294 ? -1.793 -17.850 19.521 1.00 58.84 294 ARG A O 1
ATOM 2448 N N . PHE A 1 295 ? -1.437 -15.873 18.590 1.00 63.69 295 PHE A N 1
ATOM 2449 C CA . PHE A 1 295 ? -2.775 -15.365 18.934 1.00 63.69 295 PHE A CA 1
ATOM 2450 C C . PHE A 1 295 ? -3.850 -15.951 18.000 1.00 63.69 295 PHE A C 1
ATOM 2452 O O . PHE A 1 295 ? -3.718 -15.844 16.778 1.00 63.69 295 PHE A O 1
ATOM 2459 N N . SER A 1 296 ? -4.920 -16.547 18.543 1.00 70.94 296 SER A N 1
ATOM 2460 C CA . SER A 1 296 ? -6.027 -17.048 17.715 1.00 70.94 296 SER A CA 1
ATOM 2461 C C . SER A 1 296 ? -6.725 -15.891 17.008 1.00 70.94 296 SER A C 1
ATOM 2463 O O . SER A 1 296 ? -7.176 -14.933 17.634 1.00 70.94 296 SER A O 1
ATOM 2465 N N . PHE A 1 297 ? -6.878 -15.991 15.691 1.00 67.44 297 PHE A N 1
ATOM 2466 C CA . PHE A 1 297 ? -7.543 -14.949 14.916 1.00 67.44 297 PHE A CA 1
ATOM 2467 C C . PHE A 1 297 ? -9.005 -14.727 15.342 1.00 67.44 297 PHE A C 1
ATOM 2469 O O . PHE A 1 297 ? -9.496 -13.603 15.315 1.00 67.44 297 PHE A O 1
ATOM 2476 N N . ILE A 1 298 ? -9.706 -15.779 15.776 1.00 72.94 298 ILE A N 1
ATOM 2477 C CA . ILE A 1 298 ? -11.086 -15.650 16.267 1.00 72.94 298 ILE A CA 1
ATOM 2478 C C . ILE A 1 298 ? -11.115 -14.747 17.502 1.00 72.94 298 ILE A C 1
ATOM 2480 O O . ILE A 1 298 ? -11.887 -13.795 17.550 1.00 72.94 298 ILE A O 1
ATOM 2484 N N . GLN A 1 299 ? -10.198 -14.978 18.441 1.00 75.81 299 GLN A N 1
ATOM 2485 C CA . GLN A 1 299 ? -10.055 -14.149 19.635 1.00 75.81 299 GLN A CA 1
ATOM 2486 C C . GLN A 1 299 ? -9.689 -12.698 19.292 1.00 75.81 299 GLN A C 1
ATOM 2488 O O . GLN A 1 299 ? -10.066 -11.785 20.021 1.00 75.81 299 GLN A O 1
ATOM 2493 N N . LEU A 1 300 ? -8.960 -12.471 18.191 1.00 78.00 300 LEU A N 1
ATOM 2494 C CA . LEU A 1 300 ? -8.586 -11.126 17.748 1.00 78.00 300 LEU A CA 1
ATOM 2495 C C . LEU A 1 300 ? -9.825 -10.372 17.289 1.00 78.00 300 LEU A C 1
ATOM 2497 O O . LEU A 1 300 ? -10.021 -9.225 17.672 1.00 78.00 300 LEU A O 1
ATOM 2501 N N . ILE A 1 301 ? -10.652 -11.022 16.472 1.00 74.56 301 ILE A N 1
ATOM 2502 C CA . ILE A 1 301 ? -11.904 -10.437 16.002 1.00 74.56 301 ILE A CA 1
ATOM 2503 C C . ILE A 1 301 ? -12.837 -10.165 17.174 1.00 74.56 301 ILE A C 1
ATOM 2505 O O . ILE A 1 301 ? -13.369 -9.066 17.256 1.00 74.56 301 ILE A O 1
ATOM 2509 N N . GLU A 1 302 ? 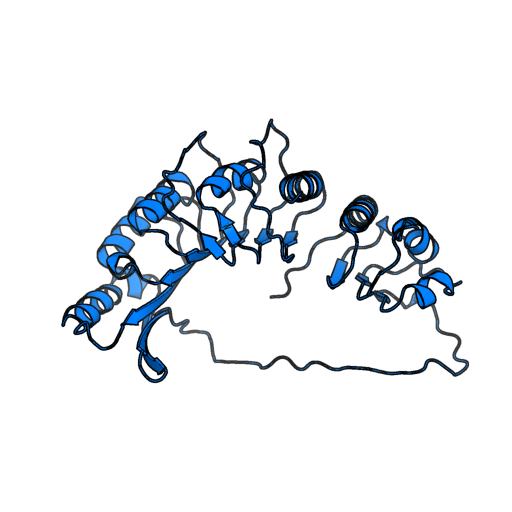-12.986 -11.109 18.107 1.00 80.56 302 GLU A N 1
ATOM 2510 C CA . GLU A 1 302 ? -13.767 -10.880 19.328 1.00 80.56 302 GLU A CA 1
ATOM 2511 C C . GLU A 1 302 ? -13.251 -9.650 20.091 1.00 80.56 302 GLU A C 1
ATOM 2513 O O . GLU A 1 302 ? -14.039 -8.806 20.512 1.00 80.56 302 GLU A O 1
ATOM 2518 N N . LEU A 1 303 ? -11.929 -9.514 20.236 1.00 82.50 303 LEU A N 1
ATOM 2519 C CA . LEU A 1 303 ? -11.321 -8.385 20.936 1.00 82.50 303 LEU A CA 1
ATOM 2520 C C . LEU A 1 303 ? -11.556 -7.059 20.203 1.00 82.50 303 LEU A C 1
ATOM 2522 O O . LEU A 1 303 ? -11.901 -6.062 20.834 1.00 82.50 303 LEU A O 1
ATOM 2526 N N . LEU A 1 304 ? -11.414 -7.046 18.878 1.00 81.31 304 LEU A N 1
ATOM 2527 C CA . LEU A 1 304 ? -11.683 -5.872 18.047 1.00 81.31 304 LEU A CA 1
ATOM 2528 C C . LEU A 1 304 ? -13.161 -5.462 18.102 1.00 81.31 304 LEU A C 1
ATOM 2530 O O . LEU A 1 304 ? -13.459 -4.277 18.216 1.00 81.31 304 LEU A O 1
ATOM 2534 N N . CYS A 1 305 ? -14.090 -6.422 18.113 1.00 80.88 305 CYS A N 1
ATOM 2535 C CA . CYS A 1 305 ? -15.519 -6.145 18.283 1.00 80.88 305 CYS A CA 1
ATOM 2536 C C . CYS A 1 305 ? -15.846 -5.477 19.629 1.00 80.88 305 CYS A C 1
ATOM 2538 O O . CYS A 1 305 ? -16.827 -4.746 19.722 1.00 80.88 305 CYS A O 1
ATOM 2540 N N . LEU A 1 306 ? -15.037 -5.711 20.665 1.00 83.88 306 LEU A N 1
ATOM 2541 C CA . LEU A 1 306 ? -15.228 -5.141 22.002 1.00 83.88 306 LEU A CA 1
ATOM 2542 C C . LEU A 1 306 ? -14.424 -3.857 22.242 1.00 83.88 306 LEU A C 1
ATOM 2544 O O . LEU A 1 306 ? -14.567 -3.241 23.297 1.00 83.88 306 LEU A O 1
ATOM 2548 N N . THR A 1 307 ? -13.597 -3.445 21.280 1.00 82.94 307 THR A N 1
ATOM 2549 C CA . THR A 1 307 ? -12.731 -2.262 21.368 1.00 82.94 307 THR A CA 1
ATOM 2550 C C . THR A 1 307 ? -13.068 -1.252 20.257 1.00 82.94 307 THR A C 1
ATOM 2552 O O . THR A 1 307 ? -12.221 -0.910 19.432 1.00 82.94 307 THR A O 1
ATOM 2555 N N . PRO A 1 308 ? -14.318 -0.741 20.210 1.00 78.12 308 PRO A N 1
ATOM 2556 C CA . PRO A 1 308 ? -14.813 0.101 19.119 1.00 78.12 308 PRO A CA 1
ATOM 2557 C C . PRO A 1 308 ? -14.061 1.426 18.961 1.00 78.12 308 PRO A C 1
ATOM 2559 O O . PRO A 1 308 ? -14.131 2.030 17.903 1.00 78.12 308 PRO A O 1
ATOM 2562 N N . ASN A 1 309 ? -13.344 1.894 19.983 1.00 78.44 309 ASN A N 1
ATOM 2563 C CA . ASN A 1 309 ? -12.644 3.176 19.935 1.00 78.44 309 ASN A CA 1
ATOM 2564 C C . ASN A 1 309 ? -11.188 3.072 19.464 1.00 78.44 309 ASN A C 1
ATOM 2566 O O . ASN A 1 309 ? -10.503 4.095 19.425 1.00 78.44 309 ASN A O 1
ATOM 2570 N N . VAL A 1 310 ? -10.705 1.878 19.094 1.00 76.12 310 VAL A N 1
ATOM 2571 C CA . VAL A 1 310 ? -9.320 1.678 18.647 1.00 76.12 310 VAL A CA 1
ATOM 2572 C C . VAL A 1 310 ? -9.060 2.453 17.357 1.00 76.12 310 VAL A C 1
ATOM 2574 O O . VAL A 1 310 ? -9.399 2.027 16.254 1.00 76.12 310 VAL A O 1
ATOM 2577 N N . GLN A 1 311 ? -8.383 3.587 17.499 1.00 58.59 311 GLN A N 1
ATOM 2578 C CA . GLN A 1 311 ? -7.759 4.320 16.414 1.00 58.59 311 GLN A CA 1
ATOM 2579 C C . GLN A 1 311 ? -6.388 3.687 16.192 1.00 58.59 311 GLN A C 1
ATOM 2581 O O . GLN A 1 311 ? -5.489 3.797 17.028 1.00 58.59 311 GLN A O 1
ATOM 2586 N N . ALA A 1 312 ? -6.194 2.971 15.085 1.00 47.47 312 ALA A N 1
ATOM 2587 C CA . ALA A 1 312 ? -4.879 2.398 14.830 1.00 47.47 312 ALA A CA 1
ATOM 2588 C C . ALA A 1 312 ? -3.896 3.528 14.484 1.00 47.47 312 ALA A C 1
ATOM 2590 O O . ALA A 1 312 ? -3.880 4.064 13.382 1.00 47.47 312 ALA A O 1
ATOM 2591 N N . MET A 1 313 ? -3.077 3.916 15.460 1.00 34.66 313 MET A N 1
ATOM 2592 C CA . MET A 1 313 ? -2.045 4.922 15.251 1.00 34.66 313 MET A CA 1
ATOM 2593 C C . MET A 1 313 ? -1.037 4.442 14.195 1.00 34.66 313 MET A C 1
ATOM 2595 O O . MET A 1 313 ? -0.455 3.358 14.355 1.00 34.66 313 MET A O 1
ATOM 2599 N N . PRO A 1 314 ? -0.744 5.239 13.154 1.00 29.47 314 PRO A N 1
ATOM 2600 C CA . PRO A 1 314 ? 0.424 5.000 12.329 1.00 29.47 314 PRO A CA 1
ATOM 2601 C C . PRO A 1 314 ? 1.673 5.196 13.199 1.00 29.47 314 PRO A C 1
ATOM 2603 O O . PRO A 1 314 ? 1.964 6.295 13.660 1.00 29.47 314 PRO A O 1
ATOM 2606 N N . LYS A 1 315 ? 2.438 4.124 13.437 1.00 29.30 315 LYS A N 1
ATOM 2607 C CA . LYS A 1 315 ? 3.867 4.289 13.740 1.00 29.30 315 LYS A CA 1
ATOM 2608 C C . LYS A 1 315 ? 4.523 4.749 12.435 1.00 29.30 315 LYS A C 1
ATOM 2610 O O . LYS A 1 315 ? 4.689 3.910 11.543 1.00 29.30 315 LYS A O 1
ATOM 2615 N N . LEU A 1 316 ? 4.765 6.058 12.325 1.00 27.27 316 LEU A N 1
ATOM 2616 C CA . LEU A 1 316 ? 5.619 6.671 11.303 1.00 27.27 316 LEU A CA 1
ATOM 2617 C C . LEU A 1 316 ? 7.044 6.121 11.405 1.00 27.27 316 LEU A C 1
ATOM 2619 O O . LEU A 1 316 ? 7.518 5.948 12.553 1.00 27.27 316 LEU A O 1
#

Nearest PDB structures (foldseek):
  7pua-assembly1_IB  TM=3.785E-01  e=5.046E+00  Trypanosoma brucei brucei
  2vmk-assembly1_A  TM=2.458E-01  e=2.595E+00  Escherichia coli
  6erq-assembly2_J  TM=2.907E-01  e=6.298E+00  Homo sapiens
  2vrt-assembly2_B  TM=2.837E-01  e=8.782E+00  Escherichia coli

Mean predicted aligned error: 12.29 Å

Secondary structure (DSSP, 8-state):
-HHHHHHHHHT-TT--EEEE----SS-GGGPPPPSS-----SEEEEEEEEEGGGHHHHHTT-TT--EEEEEEEE-TT------S----TT--EEEEEEES--HHHHHHHHHHH-TT-SEEEEEEES-GGGG-HHHHHHHHHHH-TT--EEEEEEEEEEETTS---THHHHHHHGGGSHHHHHTT-EEEEEEEE-SSEEEEEEEEE-TT-----------------S-----GGG--EEEE--HHHHHH-----TT--EEEE------TTS-HHHHHHHHS-GGG--EEEE--SS--HHHHHHHHHT-TT-------

Solvent-accessible surface area (backbone atoms only — not comparable to full-atom values): 17884 Å² total; per-residue (Å²): 113,47,31,62,52,55,56,57,58,40,63,37,72,56,35,36,37,45,76,48,77,64,98,64,94,53,62,55,75,71,44,65,69,49,85,86,58,64,17,48,32,27,31,42,33,37,63,39,77,39,48,55,71,33,45,65,36,59,49,51,24,32,46,56,20,29,32,44,33,36,58,28,38,35,28,82,91,62,73,78,73,80,84,69,92,59,70,38,82,52,28,29,38,40,34,40,25,44,40,64,61,53,53,73,64,51,49,52,51,40,68,68,53,34,51,55,22,28,31,46,34,45,30,39,52,82,52,73,71,73,45,39,32,65,60,49,50,53,47,38,66,73,38,22,76,52,53,62,41,71,38,48,34,39,41,36,82,40,58,77,81,63,76,76,61,90,52,57,65,66,31,55,56,44,51,67,38,69,74,29,57,78,51,68,40,41,70,51,71,50,79,46,80,65,89,76,33,42,33,44,37,40,33,48,49,61,95,80,64,75,89,80,78,86,80,86,82,89,82,84,84,78,80,97,80,75,99,64,91,72,68,53,74,77,40,36,67,47,77,39,62,45,68,67,59,59,74,68,55,86,62,65,29,81,49,30,30,33,42,36,40,51,28,78,48,84,67,93,80,68,65,58,50,65,59,45,58,65,32,33,52,41,62,55,21,33,34,75,46,72,52,81,83,41,63,57,66,68,53,47,53,55,39,52,72,46,23,59,49,29,48,49,74,81,85,125

Foldseek 3Di:
DVLVLLLLQQQLQLAQEDADDDDDPDALVPHDADPPSAGNHQHYAYLDEHEQLNVLRSLNRYLNHQEYHYNEYEYPVDDRPCVDQRHNPRHAYYAYEYEPDEPVNVLVVLQRYQQNYQEDHYEYEDHCVVLQLVVVLVSCVPRHVNHLYYKYKYKYWDQVPPPPPPCNVVSNVSCVDPSNVVSVWAKDWDWDDDDRIIMIIIITDDPPDDDDDDDDDDDDDDDPPDDDPPPLAVDQEDAAAEVVCLVPDPAARENHQYYEYNYQPPDPDDLVQVSCVNRYQLCNHQAYHYDDDHDDSVSVSVSSVRNSNHHHDDPD

Sequence (316 aa):
MAHYIYRKIFKLSALKFCKILFETKSNIDSLPMSNNEYSSIEHLAIKNTIYFDALDRLLSYLTDLRQLKLRYLAGYKCKRTQLCPIELNYLSDISLKLVFIYFNIFEQLIKDNFHQVQCLRISTEDDITYLDGNHWEQLISSFMPNLRTFHMNYSNSILCNDRIPLSYDALIEKFTSLFWIERQCSFTHEKDWMGSIDIEIFFSTDPHKKKYNKTFKLIEASTCSSHQEINLNSINHIHLCCIEALNKCKNYFQNVTDLTVDCKLDSCNKSITTTLNRIIPLPRITKLIIEFRRFSFIQLIELLCLTPNVQAMPKL

Radius of gyration: 23.53 Å; Cα contacts (8 Å, |Δi|>4): 553; chains: 1; bounding box: 52×44×72 Å

Organism: NCBI:txid392033